Protein AF-A0A959RV31-F1 (afdb_monomer_lite)

Foldseek 3Di:
DAAAQFQRHDDDDDDNHDPVLQCVAQVVADGDQEAADDPVRVVVVLVVLCVVPDDDPPDFRKFAWADDDPDDPRHTDGDRRLQHQKIKGAADPLGRCQQVQQSVLQNLCVVLVFFAFRWGWHHYPNGGTIIMTGDPQADPVRHGWDKDFQCVLLVHDPVCQAVDDLVSVLVSLLVQALDSVVQSVSSVSVQVSLLVLLPAVCTRRQWMWTDPDDSRTGTDGGDPRGSVCVSCVVDPHSYD

Sequence (240 aa):
MNYCLACNKELEGNVKYHENCLKTFWKEDTPVLELDYELSTIEELAKENVAQRVIVTGVQPKLSLGFTGEEDKNRLTIVGALNGRYILKPPFELYPQMPEIEALSMLLTRECGIDTVPFLLIPMKSGELAYLTRRIDRTVKNEKYPMEDACQFTERLTEHKYRGSYEQIAKGIIAYAQNPLLEVVKFYEQVIVSFLIGNNDMHLKNFSLIAFKNNQYQLAPAYDMVSVKLLIPEDQEELA

Structure (mmCIF, N/CA/C/O backbone):
data_AF-A0A959RV31-F1
#
_entry.id   AF-A0A959RV31-F1
#
loop_
_atom_site.group_PDB
_atom_site.id
_atom_site.type_symbol
_atom_site.label_atom_id
_atom_site.label_alt_id
_atom_site.label_comp_id
_atom_site.label_asym_id
_atom_site.label_entity_id
_atom_site.label_seq_id
_atom_site.pdbx_PDB_ins_code
_atom_site.Cartn_x
_atom_site.Cartn_y
_atom_site.Cartn_z
_atom_site.occupancy
_atom_site.B_iso_or_equiv
_atom_site.auth_seq_id
_atom_site.auth_comp_id
_atom_site.auth_asym_id
_atom_site.auth_atom_id
_atom_site.pdbx_PDB_model_num
ATOM 1 N N . MET A 1 1 ? -28.435 2.811 6.090 1.00 60.84 1 MET A N 1
ATOM 2 C CA . MET A 1 1 ? -27.692 1.621 5.629 1.00 60.84 1 MET A CA 1
ATOM 3 C C . MET A 1 1 ? -26.283 1.744 6.170 1.00 60.84 1 MET A C 1
ATOM 5 O O . MET A 1 1 ? -25.715 2.820 6.035 1.00 60.84 1 MET A O 1
ATOM 9 N N . ASN A 1 2 ? -25.770 0.705 6.827 1.00 89.50 2 ASN A N 1
ATOM 10 C CA . ASN A 1 2 ? -24.387 0.675 7.306 1.00 89.50 2 ASN A CA 1
ATOM 11 C C . ASN A 1 2 ? -23.534 -0.067 6.274 1.00 89.50 2 ASN A C 1
ATOM 13 O O . ASN A 1 2 ? -23.984 -1.072 5.727 1.00 89.50 2 ASN A O 1
ATOM 17 N N . TYR A 1 3 ? -22.320 0.416 6.017 1.00 94.94 3 TYR A N 1
ATOM 18 C CA . TYR A 1 3 ? -21.385 -0.195 5.072 1.00 94.94 3 TYR A CA 1
ATOM 19 C C . TYR A 1 3 ? -20.147 -0.708 5.798 1.00 94.94 3 TYR A C 1
ATOM 21 O O . TYR A 1 3 ? -19.697 -0.136 6.790 1.00 94.94 3 TYR A O 1
ATOM 29 N N . CYS A 1 4 ? -19.589 -1.804 5.294 1.00 96.88 4 CYS A N 1
ATOM 30 C CA . CYS A 1 4 ? -18.384 -2.395 5.844 1.00 96.88 4 CYS A CA 1
ATOM 31 C C . CYS A 1 4 ? -17.168 -1.509 5.594 1.00 96.88 4 CYS A C 1
ATOM 33 O O . CYS A 1 4 ? -16.778 -1.304 4.448 1.00 96.88 4 CYS A O 1
ATOM 35 N N . LEU A 1 5 ? -16.483 -1.121 6.669 1.00 97.25 5 LEU A N 1
ATOM 36 C CA . LEU A 1 5 ? -15.281 -0.281 6.626 1.00 97.25 5 LEU A CA 1
ATOM 37 C C . LEU A 1 5 ? -14.056 -0.938 5.946 1.00 97.25 5 LEU A C 1
ATOM 39 O O . LEU A 1 5 ? -13.005 -0.319 5.836 1.00 97.25 5 LEU A O 1
ATOM 43 N N . ALA A 1 6 ? -14.162 -2.189 5.485 1.00 97.25 6 ALA A N 1
ATOM 44 C CA . ALA A 1 6 ? -13.097 -2.896 4.763 1.00 97.25 6 ALA A CA 1
ATOM 45 C C . ALA A 1 6 ? -13.420 -3.183 3.285 1.00 97.25 6 ALA A C 1
ATOM 47 O O . ALA A 1 6 ? -12.510 -3.229 2.461 1.00 97.25 6 ALA A O 1
ATOM 48 N N . CYS A 1 7 ? -14.688 -3.423 2.934 1.00 96.31 7 CYS A N 1
ATOM 49 C CA . CYS A 1 7 ? -15.083 -3.789 1.565 1.00 96.31 7 CYS A CA 1
ATOM 50 C C . CYS A 1 7 ? -16.161 -2.890 0.953 1.00 96.31 7 CYS A C 1
ATOM 52 O O . CYS A 1 7 ? -16.542 -3.118 -0.189 1.00 96.31 7 CYS A O 1
ATOM 54 N N . ASN A 1 8 ? -16.674 -1.917 1.710 1.00 95.50 8 ASN A N 1
ATOM 55 C CA . ASN A 1 8 ? -17.733 -0.991 1.313 1.00 95.50 8 ASN A CA 1
ATOM 56 C C . ASN A 1 8 ? -19.033 -1.658 0.810 1.00 95.50 8 ASN A C 1
ATOM 58 O O . ASN A 1 8 ? -19.797 -1.063 0.058 1.00 95.50 8 ASN A O 1
ATOM 62 N N . LYS A 1 9 ? -19.301 -2.903 1.226 1.00 95.38 9 LYS A N 1
ATOM 63 C CA . LYS A 1 9 ? -20.578 -3.602 0.985 1.00 95.38 9 LYS A CA 1
ATOM 64 C C . LYS A 1 9 ? -21.528 -3.400 2.163 1.00 95.38 9 LYS A C 1
ATOM 66 O O . LYS A 1 9 ? -21.063 -3.179 3.284 1.00 95.38 9 LYS A O 1
ATOM 71 N N . GLU A 1 10 ? -22.831 -3.475 1.903 1.00 96.31 10 GLU A N 1
ATOM 72 C CA . GLU A 1 10 ? -23.879 -3.330 2.922 1.00 96.31 10 GLU A CA 1
ATOM 73 C C . GLU A 1 10 ? -23.696 -4.316 4.082 1.00 96.31 10 GLU A C 1
ATOM 75 O O . GLU A 1 10 ? -23.225 -5.436 3.893 1.00 96.31 10 GLU A O 1
ATOM 80 N N . LEU A 1 11 ? -24.067 -3.879 5.285 1.00 95.44 11 LEU A N 1
ATOM 81 C CA . LEU A 1 11 ? -24.029 -4.666 6.511 1.00 95.44 11 LEU A CA 1
ATOM 82 C C . LEU A 1 11 ? -25.426 -4.876 7.087 1.00 95.44 11 LEU A C 1
ATOM 84 O O . LEU A 1 11 ? -26.263 -3.970 7.094 1.00 95.44 11 LEU A O 1
ATOM 88 N N . GLU A 1 12 ? -25.619 -6.051 7.677 1.00 90.69 12 GLU A N 1
ATOM 89 C CA . GLU A 1 12 ? -26.782 -6.368 8.496 1.00 90.69 12 GLU A CA 1
ATOM 90 C C . GLU A 1 12 ? -26.488 -6.074 9.976 1.00 90.69 12 GLU A C 1
ATOM 92 O O . GLU A 1 12 ? -25.506 -6.550 10.548 1.00 90.69 12 GLU A O 1
ATOM 97 N N . GLY A 1 13 ? -27.355 -5.289 10.618 1.00 86.69 13 GLY A N 1
ATOM 98 C CA . GLY A 1 13 ? -27.251 -4.969 12.043 1.00 86.69 13 GLY A CA 1
ATOM 99 C C . GLY A 1 13 ? -26.240 -3.867 12.390 1.00 86.69 13 GLY A C 1
ATOM 100 O O . GLY A 1 13 ? -25.830 -3.060 11.556 1.00 86.69 13 GLY A O 1
ATOM 101 N N . ASN A 1 14 ? -25.873 -3.801 13.673 1.00 87.31 14 ASN A N 1
ATOM 102 C CA . ASN A 1 14 ? -25.000 -2.760 14.226 1.00 87.31 14 ASN A CA 1
ATOM 103 C C . ASN A 1 14 ? -23.535 -3.221 14.321 1.00 87.31 14 ASN A C 1
ATOM 105 O O . ASN A 1 14 ? -22.919 -3.175 15.385 1.00 87.31 14 ASN A O 1
ATOM 109 N N . VAL A 1 15 ? -22.995 -3.730 13.214 1.00 93.50 15 VAL A N 1
ATOM 110 C CA . VAL A 1 15 ? -21.579 -4.107 13.086 1.00 93.50 15 VAL A CA 1
ATOM 111 C C . VAL A 1 15 ? -20.850 -3.115 12.179 1.00 93.50 15 VAL A C 1
ATOM 113 O O . VAL A 1 15 ? -21.480 -2.414 11.393 1.00 93.50 15 VAL A O 1
ATOM 116 N N . LYS A 1 16 ? -19.517 -3.043 12.290 1.00 94.81 16 LYS A N 1
ATOM 117 C CA . LYS A 1 16 ? -18.663 -2.180 11.445 1.00 94.81 16 LYS A CA 1
ATOM 118 C C . LYS A 1 16 ? -17.989 -2.947 10.291 1.00 94.81 16 LYS A C 1
ATOM 120 O O . LYS A 1 16 ? -17.541 -2.350 9.310 1.00 94.81 16 LYS A O 1
ATOM 125 N N . TYR A 1 17 ? -17.921 -4.280 10.388 1.00 97.00 17 TYR A N 1
ATOM 126 C CA . TYR A 1 17 ? -17.207 -5.137 9.440 1.00 97.00 17 TYR A CA 1
ATOM 127 C C . TYR A 1 17 ? -17.925 -6.461 9.189 1.00 97.00 17 TYR A C 1
ATOM 129 O O . TYR A 1 17 ? -18.534 -7.025 10.095 1.00 97.00 17 TYR A O 1
ATOM 137 N N . HIS A 1 18 ? -17.748 -7.008 7.985 1.00 96.75 18 HIS A N 1
ATOM 138 C CA . HIS A 1 18 ? -18.005 -8.422 7.730 1.00 96.75 18 HIS A CA 1
ATOM 139 C C . HIS A 1 18 ? -16.952 -9.289 8.431 1.00 96.75 18 HIS A C 1
ATOM 141 O O . HIS A 1 18 ? -15.755 -8.994 8.367 1.00 96.75 18 HIS A O 1
ATOM 147 N N . GLU A 1 19 ? -17.374 -10.417 9.004 1.00 95.00 19 GLU A N 1
ATOM 148 C CA . GLU A 1 19 ? -16.470 -11.367 9.668 1.00 95.00 19 GLU A CA 1
ATOM 149 C C . GLU A 1 19 ? -15.360 -11.860 8.722 1.00 95.00 19 GLU A C 1
ATOM 151 O O . GLU A 1 19 ? -14.189 -11.928 9.099 1.00 95.00 19 GLU A O 1
ATOM 156 N N . ASN A 1 20 ? -15.699 -12.125 7.455 1.00 95.56 20 ASN A N 1
ATOM 157 C CA . ASN A 1 20 ? -14.725 -12.548 6.449 1.00 95.56 20 ASN A CA 1
ATOM 158 C C . ASN A 1 20 ? -13.668 -11.468 6.149 1.00 95.56 20 ASN A C 1
ATOM 160 O O . ASN A 1 20 ? -12.500 -11.789 5.928 1.00 95.56 20 ASN A O 1
ATOM 164 N N . CYS A 1 21 ? -14.048 -10.185 6.174 1.00 96.31 21 CYS A N 1
ATOM 165 C CA . CYS A 1 21 ? -13.104 -9.087 5.967 1.00 96.31 21 CYS A CA 1
ATOM 166 C C . CYS A 1 21 ? -12.099 -8.996 7.118 1.00 96.31 21 CYS A C 1
ATOM 168 O O . CYS A 1 21 ? -10.903 -8.862 6.866 1.00 96.31 21 CYS A O 1
ATOM 170 N N . LEU A 1 22 ? -12.562 -9.152 8.364 1.00 96.06 22 LEU A N 1
ATOM 171 C CA . LEU A 1 22 ? -11.682 -9.183 9.535 1.00 96.06 22 LEU A CA 1
ATOM 172 C C . LEU A 1 22 ? -10.719 -10.373 9.481 1.00 96.06 22 LEU A C 1
ATOM 174 O O . LEU A 1 22 ? -9.516 -10.177 9.638 1.00 96.06 22 LEU A O 1
ATOM 178 N N . LYS A 1 23 ? -11.218 -11.582 9.183 1.00 94.06 23 LYS A N 1
ATOM 179 C CA . LYS A 1 23 ? -10.380 -12.787 9.030 1.00 94.06 23 LYS A CA 1
ATOM 180 C C . LYS A 1 23 ? -9.312 -12.610 7.949 1.00 94.06 23 LYS A C 1
ATOM 182 O O . LYS A 1 23 ? -8.154 -12.960 8.154 1.00 94.06 23 LYS A O 1
ATOM 187 N N . THR A 1 24 ? -9.688 -12.029 6.811 1.00 93.75 24 THR A N 1
ATOM 188 C CA . THR A 1 24 ? -8.768 -11.802 5.686 1.00 93.75 24 THR A CA 1
ATOM 189 C C . THR A 1 24 ? -7.682 -10.779 6.030 1.00 93.75 24 THR A C 1
ATOM 191 O O . THR A 1 24 ? -6.512 -10.972 5.685 1.00 93.75 24 THR A O 1
ATOM 194 N N . PHE A 1 25 ? -8.052 -9.691 6.711 1.00 95.56 25 PHE A N 1
ATOM 195 C CA . PHE A 1 25 ? -7.127 -8.613 7.046 1.00 95.56 25 PHE A CA 1
ATOM 196 C C . PHE A 1 25 ? -6.160 -9.004 8.174 1.00 95.56 25 PHE A C 1
ATOM 198 O O . PHE A 1 25 ? -4.942 -8.958 7.967 1.00 95.56 25 PHE A O 1
ATOM 205 N N . TRP A 1 26 ? -6.697 -9.437 9.322 1.00 92.25 26 TRP A N 1
ATOM 206 C CA . TRP A 1 26 ? -5.935 -9.729 10.544 1.00 92.25 26 TRP A CA 1
ATOM 207 C C . TRP A 1 26 ? -5.235 -11.094 10.519 1.00 92.25 26 TRP A C 1
ATOM 209 O O . TRP A 1 26 ? -4.223 -11.279 11.191 1.00 92.25 26 TRP A O 1
ATOM 219 N N . LYS A 1 27 ? -5.706 -12.039 9.693 1.00 89.75 27 LYS A N 1
ATOM 220 C CA . LYS A 1 27 ? -5.184 -13.413 9.621 1.00 89.75 27 LYS A CA 1
ATOM 221 C C . LYS A 1 27 ? -5.180 -14.103 10.993 1.00 89.75 27 LYS A C 1
ATOM 223 O O . LYS A 1 27 ? -6.237 -14.475 11.486 1.00 89.75 27 LYS A O 1
ATOM 228 N N . GLU A 1 28 ? -3.996 -14.307 11.566 1.00 86.25 28 GLU A N 1
ATOM 229 C CA . GLU A 1 28 ? -3.775 -14.965 12.860 1.00 86.25 28 GLU A CA 1
ATOM 230 C C . GLU A 1 28 ? -3.799 -13.969 14.029 1.00 86.25 28 GLU A C 1
ATOM 232 O O . GLU A 1 28 ? -3.822 -14.381 15.186 1.00 86.25 28 GLU A O 1
ATOM 237 N N . ASP A 1 29 ? -3.795 -12.665 13.739 1.00 85.31 29 ASP A N 1
ATOM 238 C CA . ASP A 1 29 ? -3.821 -11.627 14.761 1.00 85.31 29 ASP A CA 1
ATOM 239 C C . ASP A 1 29 ? -5.229 -11.411 15.310 1.00 85.31 29 ASP A C 1
ATOM 241 O O . ASP A 1 29 ? -6.227 -11.544 14.596 1.00 85.31 29 ASP A O 1
ATOM 245 N N . THR A 1 30 ? -5.308 -11.005 16.577 1.00 86.25 30 THR A N 1
ATOM 246 C CA . THR A 1 30 ? -6.573 -10.602 17.190 1.00 86.25 30 THR A CA 1
ATOM 247 C C . THR A 1 30 ? -7.130 -9.367 16.469 1.00 86.25 30 THR A C 1
ATOM 249 O O . THR A 1 30 ? -6.447 -8.340 16.429 1.00 86.25 30 THR A O 1
ATOM 252 N N . PRO A 1 31 ? -8.370 -9.415 15.945 1.00 90.38 31 PRO A N 1
ATOM 253 C CA . PRO A 1 31 ? -8.985 -8.257 15.314 1.00 90.38 31 PRO A CA 1
ATOM 254 C C . PRO A 1 31 ? -9.144 -7.078 16.272 1.00 90.38 31 PRO A C 1
ATOM 256 O O . PRO A 1 31 ? -9.751 -7.207 17.336 1.00 90.38 31 PRO A O 1
ATOM 259 N N . VAL A 1 32 ? -8.660 -5.912 15.851 1.00 91.12 32 VAL A N 1
ATOM 260 C CA . VAL A 1 32 ? -8.922 -4.627 16.506 1.00 91.12 32 VAL A CA 1
ATOM 261 C C . VAL A 1 32 ? -10.007 -3.903 15.710 1.00 91.12 32 VAL A C 1
ATOM 263 O O . VAL A 1 32 ? -9.887 -3.746 14.496 1.00 91.12 32 VAL A O 1
ATOM 266 N N . LEU A 1 33 ? -11.091 -3.505 16.380 1.00 92.19 33 LEU A N 1
ATOM 267 C CA . LEU A 1 33 ? -12.254 -2.866 15.741 1.00 92.19 33 LEU A CA 1
ATOM 268 C C . LEU A 1 33 ? -12.273 -1.341 15.899 1.00 92.19 33 LEU A C 1
ATOM 270 O O . LEU A 1 33 ? -13.076 -0.672 15.252 1.00 92.19 33 LEU A O 1
ATOM 274 N N . GLU A 1 34 ? -11.435 -0.818 16.792 1.00 92.75 34 GLU A N 1
ATOM 275 C CA . GLU A 1 34 ? -11.307 0.597 17.127 1.00 92.75 34 GLU A CA 1
ATOM 276 C C . GLU A 1 34 ? -9.935 0.836 17.769 1.00 92.75 34 GLU A C 1
ATOM 278 O O . GLU A 1 34 ? -9.459 0.004 18.546 1.00 92.75 34 GLU A O 1
ATOM 283 N N . LEU A 1 35 ? -9.288 1.947 17.425 1.00 89.75 35 LEU A N 1
ATOM 284 C CA . LEU A 1 35 ? -8.024 2.363 18.020 1.00 89.75 35 LEU A CA 1
ATOM 285 C C . LEU A 1 35 ? -8.279 3.170 19.292 1.00 89.75 35 LEU A C 1
ATOM 287 O O . LEU A 1 35 ? -8.924 4.214 19.248 1.00 89.75 35 LEU A O 1
ATOM 291 N N . ASP A 1 36 ? -7.673 2.746 20.400 1.00 87.62 36 ASP A N 1
ATOM 292 C CA . ASP A 1 36 ? -7.648 3.492 21.666 1.00 87.62 36 ASP A CA 1
ATOM 293 C C . ASP A 1 36 ? -6.595 4.618 21.630 1.00 87.62 36 ASP A C 1
ATOM 295 O O . ASP A 1 36 ? -5.702 4.702 22.470 1.00 87.62 36 ASP A O 1
ATOM 299 N N . TYR A 1 37 ? -6.679 5.460 20.602 1.00 84.88 37 TYR A N 1
ATOM 300 C CA . TYR A 1 37 ? -5.883 6.670 20.436 1.00 84.88 37 TYR A CA 1
ATOM 301 C C . TYR A 1 37 ? -6.787 7.804 19.955 1.00 84.88 37 TYR A C 1
ATOM 303 O O . TYR A 1 37 ? -7.630 7.604 19.077 1.00 84.88 37 TYR A O 1
ATOM 311 N N . GLU A 1 38 ? -6.593 8.991 20.523 1.00 87.50 38 GLU A N 1
ATOM 312 C CA . GLU A 1 38 ? -7.162 10.232 19.998 1.00 87.50 38 GLU A CA 1
ATOM 313 C C . GLU A 1 38 ? -6.283 10.773 18.867 1.00 87.50 38 GLU A C 1
ATOM 315 O O . GLU A 1 38 ? -5.072 10.527 18.833 1.00 87.50 38 GLU A O 1
ATOM 320 N N . LEU A 1 39 ? -6.883 11.529 17.944 1.00 85.56 39 LEU A N 1
ATOM 321 C CA . LEU A 1 39 ? -6.148 12.136 16.832 1.00 85.56 39 LEU A CA 1
ATOM 322 C C . LEU A 1 39 ? -5.006 13.042 17.314 1.00 85.56 39 LEU A C 1
ATOM 324 O O . LEU A 1 39 ? -3.895 12.937 16.802 1.00 85.56 39 LEU A O 1
ATOM 328 N N . SER A 1 40 ? -5.239 13.836 18.360 1.00 85.69 40 SER A N 1
ATOM 329 C CA . SER A 1 40 ? -4.230 14.698 18.994 1.00 85.69 40 SER A CA 1
ATOM 330 C C . SER A 1 40 ? -2.986 13.917 19.439 1.00 85.69 40 SER A C 1
ATOM 332 O O . SER A 1 40 ? -1.858 14.287 19.119 1.00 85.69 40 SER A O 1
ATOM 334 N N . THR A 1 41 ? -3.186 12.778 20.108 1.00 85.06 41 THR A N 1
ATOM 335 C CA . THR A 1 41 ? -2.102 11.889 20.549 1.00 85.06 41 THR A CA 1
ATOM 336 C C . THR A 1 41 ? -1.339 11.310 19.358 1.00 85.06 41 THR A C 1
ATOM 338 O O . THR A 1 41 ? -0.113 11.212 19.379 1.00 85.06 41 THR A O 1
ATOM 341 N N . ILE A 1 42 ? -2.051 10.933 18.293 1.00 81.69 42 ILE A N 1
ATOM 342 C CA . ILE A 1 42 ? -1.441 10.435 17.059 1.00 81.69 42 ILE A CA 1
ATOM 343 C C . ILE A 1 42 ? -0.608 11.516 16.361 1.00 81.69 42 ILE A C 1
ATOM 345 O O . ILE A 1 42 ? 0.483 11.214 15.881 1.00 81.69 42 ILE A O 1
ATOM 349 N N . GLU A 1 43 ? -1.077 12.760 16.319 1.00 81.38 43 GLU A N 1
ATOM 350 C CA . GLU A 1 43 ? -0.346 13.884 15.730 1.00 81.38 43 GLU A CA 1
ATOM 351 C C . GLU A 1 43 ? 0.936 14.213 16.498 1.00 81.38 43 GLU A C 1
ATOM 353 O O . GLU A 1 43 ? 1.973 14.464 15.881 1.00 81.38 43 GLU A O 1
ATOM 358 N N . GLU A 1 44 ? 0.895 14.181 17.831 1.00 80.88 44 GLU A N 1
ATOM 359 C CA . GLU A 1 44 ? 2.081 14.347 18.679 1.00 80.88 44 GLU A CA 1
ATOM 360 C C . GLU A 1 44 ? 3.108 13.242 18.405 1.00 80.88 44 GLU A C 1
ATOM 362 O O . GLU A 1 44 ? 4.258 13.526 18.061 1.00 80.88 44 GLU A O 1
ATOM 367 N N . LEU A 1 45 ? 2.668 11.981 18.426 1.00 75.56 45 LEU A N 1
ATOM 368 C CA . LEU A 1 45 ? 3.526 10.827 18.148 1.00 75.56 45 LEU A CA 1
ATOM 369 C C . LEU A 1 45 ? 4.064 10.847 16.711 1.00 75.56 45 LEU A C 1
ATOM 371 O O . LEU A 1 45 ? 5.206 10.449 16.458 1.00 75.56 45 LEU A O 1
ATOM 375 N N . ALA A 1 46 ? 3.275 11.325 15.748 1.00 70.69 46 ALA A N 1
ATOM 376 C CA . ALA A 1 46 ? 3.721 11.512 14.376 1.00 70.69 46 ALA A CA 1
ATOM 377 C C . ALA A 1 46 ? 4.794 12.599 14.279 1.00 70.69 46 ALA A C 1
ATOM 379 O O . ALA A 1 46 ? 5.795 12.371 13.606 1.00 70.69 46 ALA A O 1
ATOM 380 N N . LYS A 1 47 ? 4.651 13.736 14.973 1.00 70.69 47 LYS A N 1
ATOM 381 C CA . LYS A 1 47 ? 5.681 14.790 15.016 1.00 70.69 47 LYS A CA 1
ATOM 382 C C . LYS A 1 47 ? 6.991 14.268 15.609 1.00 70.69 47 LYS A C 1
ATOM 384 O O . LYS A 1 47 ? 8.049 14.523 15.037 1.00 70.69 47 LYS A O 1
ATOM 389 N N . GLU A 1 48 ? 6.932 13.475 16.677 1.00 66.25 48 GLU A N 1
ATOM 390 C CA . GLU A 1 48 ? 8.115 12.849 17.285 1.00 66.25 48 GLU A CA 1
ATOM 391 C C . GLU A 1 48 ? 8.812 11.855 16.338 1.00 66.25 48 GLU A C 1
ATOM 393 O O . GLU A 1 48 ? 10.040 11.845 16.230 1.00 66.25 48 GLU A O 1
ATOM 398 N N . ASN A 1 49 ? 8.044 11.052 15.593 1.00 59.66 49 ASN A N 1
ATOM 399 C CA . ASN A 1 49 ? 8.585 10.087 14.628 1.00 59.66 49 ASN A CA 1
ATOM 400 C C . ASN A 1 49 ? 9.067 10.743 13.318 1.00 59.66 49 ASN A C 1
ATOM 402 O O . ASN A 1 49 ? 10.048 10.293 12.723 1.00 59.66 49 ASN A O 1
ATOM 406 N N . VAL A 1 50 ? 8.397 11.801 12.848 1.00 53.97 50 VAL A N 1
ATOM 407 C CA . VAL A 1 50 ? 8.778 12.569 11.649 1.00 53.97 50 VAL A CA 1
ATOM 408 C C . VAL A 1 50 ? 10.003 13.439 11.927 1.00 53.97 50 VAL A C 1
ATOM 410 O O . VAL A 1 50 ? 10.836 13.589 11.042 1.00 53.97 50 VAL A O 1
ATOM 413 N N . ALA A 1 51 ? 10.214 13.912 13.159 1.00 41.34 51 ALA A N 1
ATOM 414 C CA . ALA A 1 51 ? 11.470 14.563 13.544 1.00 41.34 51 ALA A CA 1
ATOM 415 C C . ALA A 1 51 ? 12.702 13.645 13.374 1.00 41.34 51 ALA A C 1
ATOM 417 O O . ALA A 1 51 ? 13.816 14.134 13.201 1.00 41.34 51 ALA A O 1
ATOM 418 N N . GLN A 1 52 ? 12.512 12.318 13.342 1.00 40.91 52 GLN A N 1
ATOM 419 C CA . GLN A 1 52 ? 13.561 11.344 13.006 1.00 40.91 52 GLN A CA 1
ATOM 420 C C . GLN A 1 52 ? 13.696 11.074 11.492 1.00 40.91 52 GLN A C 1
ATOM 422 O O . GLN A 1 52 ? 14.581 10.326 11.075 1.00 40.91 52 GLN A O 1
ATOM 427 N N . ARG A 1 53 ? 12.840 11.666 10.647 1.00 36.25 53 ARG A N 1
ATOM 428 C CA . ARG A 1 53 ? 12.806 11.504 9.184 1.00 36.25 53 ARG A CA 1
ATOM 429 C C . ARG A 1 53 ? 12.857 12.869 8.490 1.00 36.25 53 ARG A C 1
ATOM 431 O O . ARG A 1 53 ? 11.855 13.540 8.282 1.00 36.25 53 ARG A O 1
ATOM 438 N N . VAL A 1 54 ? 14.070 13.254 8.114 1.00 25.41 54 VAL A N 1
ATOM 439 C CA . VAL A 1 54 ? 14.422 14.457 7.349 1.00 25.41 54 VAL A CA 1
ATOM 440 C C . VAL A 1 54 ? 13.556 14.616 6.073 1.00 25.41 54 VAL A C 1
ATOM 442 O O . VAL A 1 54 ? 13.612 13.772 5.186 1.00 25.41 54 VAL A O 1
ATOM 445 N N . ILE A 1 55 ? 12.824 15.743 6.016 1.00 31.67 55 ILE A N 1
ATOM 446 C CA . ILE A 1 55 ? 12.397 16.566 4.856 1.00 31.67 55 ILE A CA 1
ATOM 447 C C . ILE A 1 55 ? 11.494 15.904 3.794 1.00 31.67 55 ILE A C 1
ATOM 449 O O . ILE A 1 55 ? 12.000 15.197 2.937 1.00 31.67 55 ILE A O 1
ATOM 453 N N . VAL A 1 56 ? 10.194 16.255 3.774 1.00 28.36 56 VAL A N 1
ATOM 454 C CA . VAL A 1 56 ? 9.447 16.891 2.650 1.00 28.36 56 VAL A CA 1
ATOM 455 C C . VAL A 1 56 ? 8.131 17.464 3.226 1.00 28.36 56 VAL A C 1
ATOM 457 O O . VAL A 1 56 ? 7.430 16.786 3.974 1.00 28.36 56 VAL A O 1
ATOM 460 N N . THR A 1 57 ? 7.788 18.714 2.905 1.00 28.73 57 THR A N 1
ATOM 461 C CA . THR A 1 57 ? 6.515 19.362 3.283 1.00 28.73 57 THR A CA 1
ATOM 462 C C . THR A 1 57 ? 5.330 18.731 2.544 1.00 28.73 57 THR A C 1
ATOM 464 O O . THR A 1 57 ? 5.403 18.571 1.330 1.00 28.73 57 THR A O 1
ATOM 467 N N . GLY A 1 58 ? 4.240 18.404 3.247 1.00 42.22 58 GLY A N 1
ATOM 468 C CA . GLY A 1 58 ? 3.020 17.828 2.649 1.00 42.22 58 GLY A CA 1
ATOM 469 C C . GLY A 1 58 ? 2.930 16.297 2.677 1.00 42.22 58 GLY A C 1
ATOM 470 O O . GLY A 1 58 ? 1.984 15.732 2.140 1.00 42.22 58 GLY A O 1
ATOM 471 N N . VAL A 1 59 ? 3.884 15.607 3.311 1.00 55.16 59 VAL A N 1
ATOM 472 C CA . VAL A 1 59 ? 3.833 14.146 3.473 1.00 55.16 59 VAL A CA 1
ATOM 473 C C . VAL A 1 59 ? 2.841 13.779 4.574 1.00 55.16 59 VAL A C 1
ATOM 475 O O . VAL A 1 59 ? 3.005 14.188 5.723 1.00 55.16 59 VAL A O 1
ATOM 478 N N . GLN A 1 60 ? 1.842 12.964 4.230 1.00 62.81 60 GLN A N 1
ATOM 479 C CA . GLN A 1 60 ? 0.910 12.385 5.194 1.00 62.81 60 GLN A CA 1
ATOM 480 C C . GLN A 1 60 ? 1.683 11.635 6.297 1.00 62.81 60 GLN A C 1
ATOM 482 O O . GLN A 1 60 ? 2.556 10.816 5.976 1.00 62.81 60 GLN A O 1
ATOM 487 N N . PRO A 1 61 ? 1.383 11.865 7.589 1.00 66.56 61 PRO A N 1
ATOM 488 C CA . PRO A 1 61 ? 2.007 11.109 8.665 1.00 66.56 61 PRO A CA 1
ATOM 489 C C . PRO A 1 61 ? 1.714 9.611 8.497 1.00 66.56 61 PRO A C 1
ATOM 491 O O . PRO A 1 61 ? 0.574 9.198 8.310 1.00 66.56 61 PRO A O 1
ATOM 494 N N . LYS A 1 62 ? 2.761 8.780 8.554 1.00 72.62 62 LYS A N 1
ATOM 495 C CA . LYS A 1 62 ? 2.650 7.314 8.501 1.00 72.62 62 LYS A CA 1
ATOM 496 C C . LYS A 1 62 ? 3.265 6.730 9.764 1.00 72.62 62 LYS A C 1
ATOM 498 O O . LYS A 1 62 ? 4.454 6.931 10.021 1.00 72.62 62 LYS A O 1
ATOM 503 N N . LEU A 1 63 ? 2.474 5.983 10.525 1.00 77.19 63 LEU A N 1
ATOM 504 C CA . LEU A 1 63 ? 2.891 5.357 11.778 1.00 77.19 63 LEU A CA 1
ATOM 505 C C . LEU A 1 63 ? 2.961 3.842 11.620 1.00 77.19 63 LEU A C 1
ATOM 507 O O . LEU A 1 63 ? 2.096 3.222 11.010 1.00 77.19 63 LEU A O 1
ATOM 511 N N . SER A 1 64 ? 4.005 3.232 12.169 1.00 74.81 64 SER A N 1
ATOM 512 C CA . SER A 1 64 ? 4.167 1.779 12.181 1.00 74.81 64 SER A CA 1
ATOM 513 C C . SER A 1 64 ? 3.531 1.217 13.448 1.00 74.81 64 SER A C 1
ATOM 515 O O . SER A 1 64 ? 3.890 1.637 14.544 1.00 74.81 64 SER A O 1
ATOM 517 N N . LEU A 1 65 ? 2.624 0.248 13.314 1.00 74.25 65 LEU A N 1
ATOM 518 C CA . LEU A 1 65 ? 1.938 -0.371 14.448 1.00 74.25 65 LEU A CA 1
ATOM 519 C C . LEU A 1 65 ? 2.257 -1.866 14.586 1.00 74.25 65 LEU A C 1
ATOM 521 O O . LEU A 1 65 ? 2.435 -2.587 13.597 1.00 74.25 65 LEU A O 1
ATOM 525 N N . GLY A 1 66 ? 2.305 -2.345 15.826 1.00 74.31 66 GLY A N 1
ATOM 526 C CA . GLY A 1 66 ? 2.531 -3.744 16.179 1.00 74.31 66 GLY A CA 1
ATOM 527 C C . GLY A 1 66 ? 1.818 -4.117 17.475 1.00 74.31 66 GLY A C 1
ATOM 528 O O . GLY A 1 66 ? 1.335 -3.254 18.19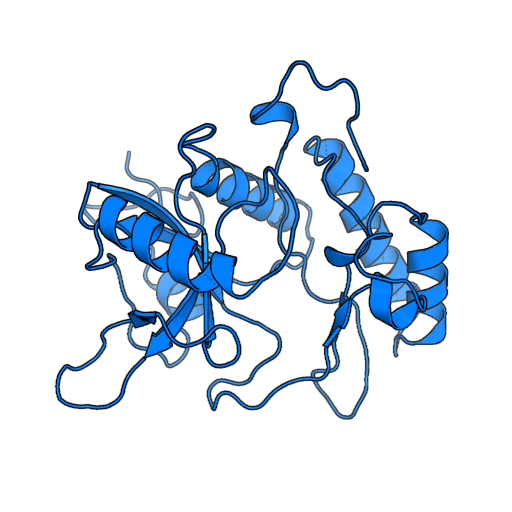5 1.00 74.31 66 GLY A O 1
ATOM 529 N N . PHE A 1 67 ? 1.728 -5.412 17.762 1.00 72.94 67 PHE A N 1
ATOM 530 C CA . PHE A 1 67 ? 1.208 -5.888 19.044 1.00 72.94 67 PHE A CA 1
ATOM 531 C C . PHE A 1 67 ? 2.364 -6.008 20.042 1.00 72.94 67 PHE A C 1
ATOM 533 O O . PHE A 1 67 ? 3.392 -6.606 19.717 1.00 72.94 67 PHE A O 1
ATOM 540 N N . THR A 1 68 ? 2.203 -5.459 21.247 1.00 61.78 68 THR A N 1
ATOM 541 C CA . THR A 1 68 ? 3.137 -5.656 22.369 1.00 61.78 68 THR A CA 1
ATOM 542 C C . THR A 1 68 ? 2.669 -6.805 23.258 1.00 61.78 68 THR A C 1
ATOM 544 O O . THR A 1 68 ? 1.476 -6.959 23.502 1.00 61.78 68 THR A O 1
ATOM 547 N N . GLY A 1 69 ? 3.613 -7.635 23.710 1.00 51.31 69 GLY A N 1
ATOM 548 C CA . GLY A 1 69 ? 3.341 -8.882 24.434 1.00 51.31 69 GLY A CA 1
ATOM 549 C C . GLY A 1 69 ? 3.312 -8.783 25.961 1.00 51.31 69 GLY A C 1
ATOM 550 O O . GLY A 1 69 ? 3.198 -9.823 26.603 1.00 51.31 69 GLY A O 1
ATOM 551 N N . GLU A 1 70 ? 3.424 -7.592 26.555 1.00 43.59 70 GLU A N 1
ATOM 552 C CA . GLU A 1 70 ? 3.476 -7.448 28.014 1.00 43.59 70 GLU A CA 1
ATOM 553 C C . GLU A 1 70 ? 2.156 -6.907 28.586 1.00 43.59 70 GLU A C 1
ATOM 555 O O . GLU A 1 70 ? 1.713 -5.804 28.277 1.00 43.59 70 GLU A O 1
ATOM 560 N N . GLU A 1 71 ? 1.545 -7.772 29.401 1.00 44.03 71 GLU A N 1
ATOM 561 C CA . GLU A 1 71 ? 0.484 -7.584 30.406 1.00 44.03 71 GLU A CA 1
ATOM 562 C C . GLU A 1 71 ? -0.905 -7.087 29.962 1.00 44.03 71 GLU A C 1
ATOM 564 O O . GLU A 1 71 ? -1.895 -7.579 30.506 1.00 44.03 71 GLU A O 1
ATOM 569 N N . ASP A 1 72 ? -1.028 -6.272 28.912 1.00 41.62 72 ASP A N 1
ATOM 570 C CA . ASP A 1 72 ? -2.320 -5.852 28.348 1.00 41.62 72 ASP A CA 1
ATOM 571 C C . ASP A 1 72 ? -2.563 -6.539 26.996 1.00 41.62 72 ASP A C 1
ATOM 573 O O . ASP A 1 72 ? -2.052 -6.151 25.941 1.00 41.62 72 ASP A O 1
ATOM 577 N N . LYS A 1 73 ? -3.339 -7.626 27.031 1.00 43.50 73 LYS A N 1
ATOM 578 C CA . LYS A 1 73 ? -3.693 -8.424 25.851 1.00 43.50 73 LYS A CA 1
ATOM 579 C C . LYS A 1 73 ? -4.221 -7.525 24.720 1.00 43.50 73 LYS A C 1
ATOM 581 O O . LYS A 1 73 ? -5.236 -6.856 24.876 1.00 43.50 73 LYS A O 1
ATOM 586 N N . ASN A 1 74 ? -3.601 -7.632 23.542 1.00 53.00 74 ASN A N 1
ATOM 587 C CA . ASN A 1 74 ? -4.130 -7.193 22.241 1.00 53.00 74 ASN A CA 1
ATOM 588 C C . ASN A 1 74 ? -4.193 -5.680 21.957 1.00 53.00 74 ASN A C 1
ATOM 590 O O . ASN A 1 74 ? -5.003 -5.261 21.130 1.00 53.00 74 ASN A O 1
ATOM 594 N N . ARG A 1 75 ? -3.337 -4.845 22.559 1.00 56.34 75 ARG A N 1
ATOM 595 C CA . ARG A 1 75 ? -3.235 -3.437 22.133 1.00 56.34 75 ARG A CA 1
ATOM 596 C C . ARG A 1 75 ? -2.335 -3.308 20.903 1.00 56.34 75 ARG A C 1
ATOM 598 O O . ARG A 1 75 ? -1.181 -3.737 20.916 1.00 56.34 75 ARG A O 1
ATOM 605 N N . LEU A 1 76 ? -2.879 -2.725 19.835 1.00 64.31 76 LEU A N 1
ATOM 606 C CA . LEU A 1 76 ? -2.116 -2.337 18.653 1.00 64.31 76 LEU A CA 1
ATOM 607 C C . LEU A 1 76 ? -1.424 -1.008 18.962 1.00 64.31 76 LEU A C 1
ATOM 609 O O . LEU A 1 76 ? -2.060 0.041 18.958 1.00 64.31 76 LEU A O 1
ATOM 613 N N . THR A 1 77 ? -0.139 -1.069 19.286 1.00 68.31 77 THR A N 1
ATOM 614 C CA . THR A 1 77 ? 0.647 0.079 19.738 1.00 68.31 77 THR A CA 1
ATOM 615 C C . THR A 1 77 ? 1.535 0.605 18.624 1.00 68.31 77 THR A C 1
ATOM 617 O O . THR A 1 77 ? 1.899 -0.115 17.686 1.00 68.31 77 THR A O 1
ATOM 620 N N . ILE A 1 78 ? 1.901 1.883 18.723 1.00 65.31 78 ILE A N 1
ATOM 621 C CA . ILE A 1 78 ? 2.945 2.440 17.867 1.00 65.31 78 ILE A CA 1
ATOM 622 C C . ILE A 1 78 ? 4.261 1.781 18.253 1.00 65.31 78 ILE A C 1
ATOM 624 O O . ILE A 1 78 ? 4.737 1.899 19.379 1.00 65.31 78 ILE A O 1
ATOM 628 N N . VAL A 1 79 ? 4.856 1.089 17.294 1.00 59.75 79 VAL A N 1
ATOM 629 C CA . VAL A 1 79 ? 6.186 0.509 17.430 1.00 59.75 79 VAL A CA 1
ATOM 630 C C . VAL A 1 79 ? 7.119 1.268 16.502 1.00 59.75 79 VAL A C 1
ATOM 632 O O . VAL A 1 79 ? 6.706 1.702 15.423 1.00 59.75 79 VAL A O 1
ATOM 635 N N . GLY A 1 80 ? 8.385 1.418 16.900 1.00 54.47 80 GLY A N 1
ATOM 636 C CA . GLY A 1 80 ? 9.395 2.096 16.085 1.00 54.47 80 GLY A CA 1
ATOM 637 C C . GLY A 1 80 ? 9.320 1.670 14.612 1.00 54.47 80 GLY A C 1
ATOM 638 O O . GLY A 1 80 ? 9.031 0.508 14.300 1.00 54.47 80 GLY A O 1
ATOM 639 N N . ALA A 1 81 ? 9.565 2.620 13.705 1.00 52.50 81 ALA A N 1
ATOM 640 C CA . ALA A 1 81 ? 9.092 2.604 12.316 1.00 52.50 81 ALA A CA 1
ATOM 641 C C . ALA A 1 81 ? 9.459 1.373 11.451 1.00 52.50 81 ALA A C 1
ATOM 643 O O . ALA A 1 81 ? 8.952 1.208 10.339 1.00 52.50 81 ALA A O 1
ATOM 644 N N . LEU A 1 82 ? 10.359 0.513 11.933 1.00 52.22 82 LEU A N 1
ATOM 645 C CA . LEU A 1 82 ? 10.889 -0.646 11.222 1.00 52.22 82 LEU A CA 1
ATOM 646 C C . LEU A 1 82 ? 10.285 -1.988 11.658 1.00 52.22 82 LEU A C 1
ATOM 648 O O . LEU A 1 82 ? 10.422 -2.954 10.902 1.00 52.22 82 LEU A O 1
ATOM 652 N N . ASN A 1 83 ? 9.573 -2.064 12.789 1.00 64.38 83 ASN A N 1
ATOM 653 C 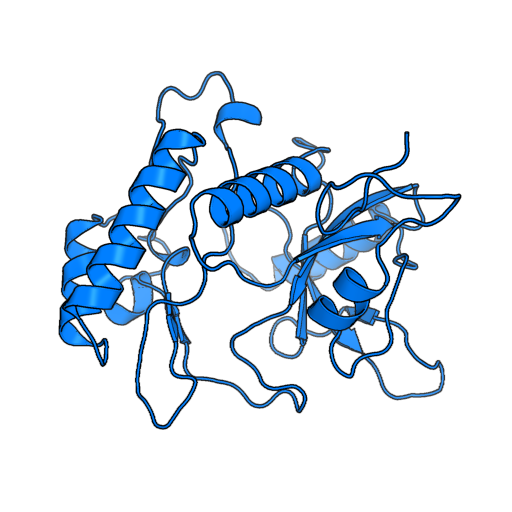CA . ASN A 1 83 ? 9.211 -3.348 13.412 1.00 64.38 83 ASN A CA 1
ATOM 654 C C . ASN A 1 83 ? 7.709 -3.671 13.416 1.00 64.38 83 ASN A C 1
ATOM 656 O O . ASN A 1 83 ? 7.346 -4.799 13.742 1.00 64.38 83 ASN A O 1
ATOM 660 N N . GLY A 1 84 ? 6.838 -2.739 13.021 1.00 77.56 84 GLY A N 1
ATOM 661 C CA . GLY A 1 84 ? 5.389 -2.966 13.008 1.00 77.56 84 GLY A CA 1
ATOM 662 C C . GLY A 1 84 ? 4.915 -3.797 11.826 1.00 77.56 84 GLY A C 1
ATOM 663 O O . GLY A 1 84 ? 5.495 -3.738 10.744 1.00 77.56 84 GLY A O 1
ATOM 664 N N . ARG A 1 85 ? 3.854 -4.581 12.015 1.00 87.62 85 ARG A N 1
ATOM 665 C CA . ARG A 1 85 ? 3.216 -5.363 10.939 1.00 87.62 85 ARG A CA 1
ATOM 666 C C . ARG A 1 85 ? 2.126 -4.579 10.208 1.00 87.62 85 ARG A C 1
ATOM 668 O O . ARG A 1 85 ? 1.677 -5.008 9.147 1.00 87.62 85 ARG A O 1
ATOM 675 N N . TYR A 1 86 ? 1.757 -3.417 10.733 1.00 90.81 86 TYR A N 1
ATOM 676 C CA . TYR A 1 86 ? 0.727 -2.551 10.180 1.00 90.81 86 TYR A CA 1
ATOM 677 C C . TYR A 1 86 ? 1.265 -1.137 9.977 1.00 90.81 86 TYR A C 1
ATOM 679 O O . TYR A 1 86 ? 2.191 -0.710 10.671 1.00 90.81 86 TYR A O 1
ATOM 687 N N . ILE A 1 87 ? 0.690 -0.421 9.018 1.00 90.31 87 ILE A N 1
ATOM 688 C CA . ILE A 1 87 ? 0.935 1.003 8.794 1.00 90.31 87 ILE A CA 1
ATOM 689 C C . ILE A 1 87 ? -0.397 1.721 8.971 1.00 90.31 87 ILE A C 1
ATOM 691 O O . ILE A 1 87 ? -1.370 1.398 8.289 1.00 90.31 87 ILE A O 1
ATOM 695 N N . LEU A 1 88 ? -0.420 2.673 9.897 1.00 91.81 88 LEU A N 1
ATOM 696 C CA . LEU A 1 88 ? -1.538 3.567 10.150 1.00 91.81 88 LEU A CA 1
ATOM 697 C C . LEU A 1 88 ? -1.302 4.898 9.447 1.00 91.81 88 LEU A C 1
ATOM 699 O O . LEU A 1 88 ? -0.227 5.494 9.566 1.00 91.81 88 LEU A O 1
ATOM 703 N N . LYS A 1 89 ? -2.339 5.362 8.763 1.00 91.56 89 LYS A N 1
ATOM 704 C CA . LYS A 1 89 ? -2.419 6.669 8.132 1.00 91.56 89 LYS A CA 1
ATOM 705 C C . LYS A 1 89 ? -3.639 7.403 8.699 1.00 91.56 89 LYS A C 1
ATOM 707 O O . LYS A 1 89 ? -4.768 7.073 8.324 1.00 91.56 89 LYS A O 1
ATOM 712 N N . PRO A 1 90 ? -3.444 8.309 9.665 1.00 90.38 90 PRO A N 1
ATOM 713 C CA . PRO A 1 90 ? -4.545 9.051 10.260 1.00 90.38 90 PRO A CA 1
ATOM 714 C C . PRO A 1 90 ? -5.087 10.115 9.290 1.00 90.38 90 PRO A C 1
ATOM 716 O O . PRO A 1 90 ? -4.447 10.403 8.267 1.00 90.38 90 PRO A O 1
ATOM 719 N N . PRO A 1 91 ? -6.243 10.717 9.620 1.00 87.88 91 PRO A N 1
ATOM 720 C CA . PRO A 1 91 ? -6.679 11.972 9.024 1.00 87.88 91 PRO A CA 1
ATOM 721 C C . PRO A 1 91 ? -5.566 13.018 9.047 1.00 87.88 91 PRO A C 1
ATOM 723 O O . PRO A 1 91 ? -4.746 13.060 9.967 1.00 87.88 91 PRO A O 1
ATOM 726 N N . PHE A 1 92 ? -5.548 13.869 8.030 1.00 82.56 92 PHE A N 1
ATOM 727 C CA . PHE A 1 92 ? -4.641 15.004 7.961 1.00 82.56 92 PHE A CA 1
ATOM 728 C C . PHE A 1 92 ? -5.451 16.295 8.041 1.00 82.56 92 PHE A C 1
ATOM 730 O O . PHE A 1 92 ? -6.490 16.391 7.402 1.00 82.56 92 PHE A O 1
ATOM 737 N N . GLU A 1 93 ? -4.981 17.290 8.794 1.00 81.00 93 GLU A N 1
ATOM 738 C CA . GLU A 1 93 ? -5.740 18.520 9.078 1.00 81.00 93 GLU A CA 1
ATOM 739 C C . GLU A 1 93 ? -6.235 19.232 7.806 1.00 81.00 93 GLU A C 1
ATOM 741 O O . GLU A 1 93 ? -7.389 19.650 7.737 1.00 81.00 93 GLU A O 1
ATOM 746 N N . LEU A 1 94 ? -5.394 19.306 6.765 1.00 81.19 94 LEU A N 1
ATOM 747 C CA . LEU A 1 94 ? -5.774 19.912 5.482 1.00 81.19 94 LEU A CA 1
ATOM 748 C C . LEU A 1 94 ? -6.724 19.032 4.656 1.00 81.19 94 LEU A C 1
ATOM 750 O O . LEU A 1 94 ? -7.470 19.554 3.833 1.00 81.19 94 LEU A O 1
ATOM 754 N N . TYR A 1 95 ? -6.704 17.714 4.875 1.00 84.88 95 TYR A N 1
ATOM 755 C CA . TYR A 1 95 ? -7.477 16.729 4.117 1.00 84.88 95 TYR A CA 1
ATOM 756 C C . TYR A 1 95 ? -8.078 15.659 5.050 1.00 84.88 95 TYR A C 1
ATOM 758 O O . TYR A 1 95 ? -7.595 14.519 5.078 1.00 84.88 95 TYR A O 1
ATOM 766 N N . PRO A 1 96 ? -9.126 15.988 5.830 1.00 88.31 96 PRO A N 1
ATOM 767 C CA . PRO A 1 96 ? -9.654 15.081 6.852 1.00 88.31 96 PRO A CA 1
ATOM 768 C C . PRO A 1 96 ? -10.165 13.750 6.290 1.00 88.31 96 PRO A C 1
ATOM 770 O O . PRO A 1 96 ? -10.000 12.723 6.934 1.00 88.31 96 PRO A O 1
ATOM 773 N N . GLN A 1 97 ? -10.724 13.761 5.074 1.00 90.88 97 GLN A N 1
ATOM 774 C CA . GLN A 1 97 ? -11.278 12.583 4.390 1.00 90.88 97 GLN A CA 1
ATOM 775 C C . GLN A 1 97 ? -10.231 11.772 3.601 1.00 90.88 97 GLN A C 1
ATOM 777 O O . GLN A 1 97 ? -10.579 10.890 2.812 1.00 90.88 97 GLN A O 1
ATOM 782 N N . MET A 1 98 ? -8.939 12.089 3.744 1.00 91.06 98 MET A N 1
ATOM 783 C CA . MET A 1 98 ? -7.858 11.394 3.038 1.00 91.06 98 MET A CA 1
ATOM 784 C C . MET A 1 98 ? -7.846 9.873 3.295 1.00 91.06 98 MET A C 1
ATOM 786 O O . MET A 1 98 ? -7.682 9.133 2.322 1.00 91.06 98 MET A O 1
ATOM 790 N N . PRO A 1 99 ? -8.058 9.367 4.530 1.00 94.88 99 PRO A N 1
ATOM 791 C CA . PRO A 1 99 ? -8.172 7.930 4.779 1.00 94.88 99 PRO A CA 1
ATOM 792 C C . PRO A 1 99 ? -9.267 7.247 3.951 1.00 94.88 99 PRO A C 1
ATOM 794 O O . PRO A 1 99 ? -9.036 6.194 3.354 1.00 94.88 99 PRO A O 1
ATOM 797 N N . GLU A 1 100 ? -10.455 7.845 3.892 1.00 96.25 100 GLU A N 1
ATOM 798 C CA . GLU A 1 100 ? -11.608 7.329 3.159 1.00 96.25 100 GLU A CA 1
ATOM 799 C C . GLU A 1 100 ? -11.384 7.376 1.648 1.00 96.25 100 GLU A C 1
ATOM 801 O O . GLU A 1 100 ? -11.729 6.422 0.949 1.00 96.25 100 GLU A O 1
ATOM 806 N N . ILE A 1 101 ? -10.764 8.448 1.147 1.00 95.62 101 ILE A N 1
ATOM 807 C CA . ILE A 1 101 ? -10.402 8.587 -0.268 1.00 95.62 101 ILE A CA 1
ATOM 808 C C . ILE A 1 101 ? -9.361 7.538 -0.665 1.00 95.62 101 ILE A C 1
ATOM 810 O O . ILE A 1 101 ? -9.494 6.927 -1.729 1.00 95.62 101 ILE A O 1
ATOM 814 N N . GLU A 1 102 ? -8.362 7.268 0.179 1.00 96.44 102 GLU A N 1
ATOM 815 C CA . GLU A 1 102 ? -7.404 6.184 -0.057 1.00 96.44 102 GLU A CA 1
ATOM 816 C C . GLU A 1 102 ? -8.101 4.815 -0.058 1.00 96.44 102 GLU A C 1
ATOM 818 O O . GLU A 1 102 ? -7.905 4.020 -0.978 1.00 96.44 102 GLU A O 1
ATOM 823 N N . ALA A 1 103 ? -8.978 4.544 0.914 1.00 98.00 103 ALA A N 1
ATOM 824 C CA . ALA A 1 103 ? -9.738 3.295 0.954 1.00 98.00 103 ALA A CA 1
ATOM 825 C C . ALA A 1 103 ? -10.609 3.108 -0.298 1.00 98.00 103 ALA A C 1
ATOM 827 O O . ALA A 1 103 ? -10.619 2.023 -0.882 1.00 98.00 103 ALA A O 1
ATOM 828 N N . LEU A 1 104 ? -11.300 4.159 -0.747 1.00 97.38 104 LEU A N 1
ATOM 829 C CA . LEU A 1 104 ? -12.095 4.141 -1.973 1.00 97.38 104 LEU A CA 1
ATOM 830 C C . LEU A 1 104 ? -11.221 3.886 -3.207 1.00 97.38 104 LEU A C 1
ATOM 832 O O . LEU A 1 104 ? -11.548 3.027 -4.021 1.00 97.38 104 LEU A O 1
ATOM 836 N N . SER A 1 105 ? -10.092 4.583 -3.321 1.00 97.88 105 SER A N 1
ATOM 837 C CA . SER A 1 105 ? -9.143 4.447 -4.435 1.00 97.88 105 SER A CA 1
ATOM 838 C C . SER A 1 105 ? -8.579 3.026 -4.529 1.00 97.88 105 SER A C 1
ATOM 840 O O . SER A 1 105 ? -8.510 2.432 -5.607 1.00 97.88 105 SER A O 1
ATOM 842 N N . MET A 1 106 ? -8.240 2.439 -3.383 1.00 98.19 106 MET A N 1
ATOM 843 C CA . MET A 1 106 ? -7.771 1.062 -3.283 1.00 98.19 106 MET A CA 1
ATOM 844 C C . MET A 1 106 ? -8.879 0.038 -3.592 1.00 98.19 106 MET A C 1
ATOM 846 O O . MET A 1 106 ? -8.607 -0.990 -4.211 1.00 98.19 106 MET A O 1
ATOM 850 N N . LEU A 1 107 ? -10.136 0.303 -3.211 1.00 98.06 107 LEU A N 1
ATOM 851 C CA . LEU A 1 107 ? -11.279 -0.536 -3.598 1.00 98.06 107 LEU A CA 1
ATOM 852 C C . LEU A 1 107 ? -11.522 -0.488 -5.110 1.00 98.06 107 LEU A C 1
ATOM 854 O O . LEU A 1 107 ? -11.642 -1.542 -5.723 1.00 98.06 107 LEU A O 1
ATOM 858 N N . LEU A 1 108 ? -11.521 0.702 -5.717 1.00 97.56 108 LEU A N 1
ATOM 859 C CA . LEU A 1 108 ? -11.647 0.867 -7.171 1.00 97.56 108 LEU A CA 1
ATOM 860 C C . LEU A 1 108 ? -10.527 0.131 -7.914 1.00 97.56 108 LEU A C 1
ATOM 862 O O . LEU A 1 108 ? -10.790 -0.585 -8.875 1.00 97.56 108 LEU A O 1
ATOM 866 N N . THR A 1 109 ? -9.294 0.227 -7.410 1.00 97.94 109 THR A N 1
ATOM 867 C CA . THR A 1 109 ? -8.139 -0.506 -7.950 1.00 97.94 109 THR A CA 1
ATOM 868 C C . THR A 1 109 ? -8.379 -2.018 -7.953 1.00 97.94 109 THR A C 1
ATOM 870 O O . THR A 1 109 ? -8.116 -2.688 -8.951 1.00 97.94 109 THR A O 1
ATOM 873 N N . ARG A 1 110 ? -8.954 -2.556 -6.870 1.00 97.00 110 ARG A N 1
ATOM 874 C CA . ARG A 1 110 ? -9.308 -3.978 -6.771 1.00 97.00 110 ARG A CA 1
ATOM 875 C C . ARG A 1 110 ? -10.432 -4.379 -7.729 1.00 97.00 110 ARG A C 1
ATOM 877 O O . ARG A 1 110 ? -10.357 -5.453 -8.317 1.00 97.00 110 ARG A O 1
ATOM 884 N N . GLU A 1 111 ? -11.452 -3.540 -7.904 1.00 97.00 111 GLU A N 1
ATOM 885 C CA . GLU A 1 111 ? -12.550 -3.793 -8.853 1.00 97.00 111 GLU A CA 1
ATOM 886 C C . GLU A 1 111 ? -12.068 -3.784 -10.316 1.00 97.00 111 GLU A C 1
ATOM 888 O O . GLU A 1 111 ? -12.627 -4.489 -11.155 1.00 97.00 111 GLU A O 1
ATOM 893 N N . CYS A 1 112 ? -10.978 -3.072 -10.621 1.00 97.25 112 CYS A N 1
ATOM 894 C CA . CYS A 1 112 ? -10.287 -3.154 -11.912 1.00 97.25 112 CYS A CA 1
ATOM 895 C C . CYS A 1 112 ? -9.443 -4.433 -12.092 1.00 97.25 112 CYS A C 1
ATOM 897 O O . CYS A 1 112 ? -8.807 -4.593 -13.130 1.00 97.25 112 CYS A O 1
ATOM 899 N N . GLY A 1 113 ? -9.425 -5.343 -11.112 1.00 96.38 113 GLY A N 1
ATOM 900 C CA . GLY A 1 113 ? -8.691 -6.609 -11.179 1.00 96.38 113 GLY A CA 1
ATOM 901 C C . GLY A 1 113 ? -7.225 -6.529 -10.747 1.00 96.38 113 GLY A C 1
ATOM 902 O O . GLY A 1 113 ? -6.504 -7.511 -10.903 1.00 96.38 113 GLY A O 1
ATOM 903 N N . ILE A 1 114 ? -6.778 -5.399 -10.189 1.00 97.75 114 ILE A N 1
ATOM 904 C CA . ILE A 1 114 ? -5.402 -5.236 -9.706 1.00 97.75 114 ILE A CA 1
ATOM 905 C C . ILE A 1 114 ? -5.300 -5.724 -8.260 1.00 97.75 114 ILE A C 1
ATOM 907 O O . ILE A 1 114 ? -6.075 -5.328 -7.385 1.00 97.75 114 ILE A O 1
ATOM 911 N N . ASP A 1 115 ? -4.290 -6.549 -7.990 1.00 96.75 115 ASP A N 1
ATOM 912 C CA . ASP A 1 115 ? -3.965 -6.971 -6.632 1.00 96.75 115 ASP A CA 1
ATOM 913 C C . ASP A 1 115 ? -3.529 -5.773 -5.781 1.00 96.75 115 ASP A C 1
ATOM 915 O O . ASP A 1 115 ? -2.616 -5.031 -6.134 1.00 96.75 115 ASP A O 1
ATOM 919 N N . THR A 1 116 ? -4.137 -5.620 -4.607 1.00 98.06 116 THR A N 1
ATOM 920 C CA . THR A 1 116 ? -3.828 -4.550 -3.646 1.00 98.06 116 THR A CA 1
ATOM 921 C C . THR A 1 116 ? -3.301 -5.122 -2.340 1.00 98.06 116 THR A C 1
ATOM 923 O O . THR A 1 116 ? -3.730 -6.206 -1.928 1.00 98.06 116 THR A O 1
ATOM 926 N N . VAL A 1 117 ? -2.488 -4.362 -1.604 1.00 97.31 117 VAL A N 1
ATOM 927 C CA . VAL A 1 117 ? -2.197 -4.698 -0.203 1.00 97.31 117 VAL A CA 1
ATOM 928 C C . VAL A 1 117 ? -3.492 -4.792 0.626 1.00 97.31 117 VAL A C 1
ATOM 930 O O . VAL A 1 117 ? -4.482 -4.138 0.302 1.00 97.31 117 VAL A O 1
ATOM 933 N N . PRO A 1 118 ? -3.539 -5.603 1.695 1.00 97.25 118 PRO A N 1
ATOM 934 C CA . PRO A 1 118 ? -4.701 -5.656 2.578 1.00 97.25 118 PRO A CA 1
ATOM 935 C C . PRO A 1 118 ? -4.852 -4.346 3.349 1.00 97.25 118 PRO A C 1
ATOM 937 O O . PRO A 1 118 ? -3.899 -3.897 3.984 1.00 97.25 118 PRO A O 1
ATOM 940 N N . PHE A 1 119 ? -6.058 -3.787 3.364 1.00 98.00 119 PHE A N 1
ATOM 941 C CA . PHE A 1 119 ? -6.382 -2.557 4.084 1.00 98.00 119 PHE A CA 1
ATOM 942 C C . PHE A 1 119 ? -7.796 -2.595 4.669 1.00 98.00 119 PHE A C 1
ATOM 944 O O . PHE A 1 119 ? -8.624 -3.415 4.262 1.00 98.00 119 PHE A O 1
ATOM 951 N N . LEU A 1 120 ? -8.055 -1.695 5.615 1.00 98.06 120 LEU A N 1
ATOM 952 C CA . LEU A 1 120 ? -9.382 -1.323 6.099 1.00 98.06 120 LEU A CA 1
ATOM 953 C C . LEU A 1 120 ? -9.359 0.108 6.655 1.00 98.06 120 LEU A C 1
ATOM 955 O O . LEU A 1 120 ? -8.295 0.636 6.981 1.00 98.06 120 LEU A O 1
ATOM 959 N N . LEU A 1 121 ? -10.535 0.713 6.804 1.00 97.94 121 LEU A N 1
ATOM 960 C CA . LEU A 1 121 ? -10.728 1.885 7.654 1.00 97.94 121 LEU A CA 1
ATOM 961 C C . LEU A 1 121 ? -10.936 1.423 9.093 1.00 97.94 121 LEU A C 1
ATOM 963 O O . LEU A 1 121 ? -11.726 0.507 9.338 1.00 97.94 121 LEU A O 1
ATOM 967 N N . ILE A 1 122 ? -10.237 2.045 10.038 1.00 96.00 122 ILE A N 1
ATOM 968 C CA . ILE A 1 122 ? -10.338 1.771 11.469 1.00 96.00 122 ILE A CA 1
ATOM 969 C C . ILE A 1 122 ? -10.800 3.031 12.215 1.00 96.00 122 ILE A C 1
ATOM 971 O O . ILE A 1 122 ? -10.167 4.078 12.081 1.00 96.00 122 ILE A O 1
ATOM 975 N N . PRO A 1 123 ? -11.897 2.962 12.986 1.00 95.50 123 PRO A N 1
ATOM 976 C CA . PRO A 1 123 ? -12.322 4.058 13.845 1.00 95.50 123 PRO A CA 1
ATOM 977 C C . PRO A 1 123 ? -11.282 4.370 14.916 1.00 95.50 123 PRO A C 1
ATOM 979 O O . PRO A 1 123 ? -10.686 3.461 15.497 1.00 95.50 123 PRO A O 1
ATOM 982 N N . MET A 1 124 ? -11.104 5.652 15.194 1.00 92.50 124 MET A N 1
ATOM 983 C CA . MET A 1 124 ? -10.337 6.171 16.317 1.00 92.50 124 MET A CA 1
ATOM 984 C C . MET A 1 124 ? -11.270 6.480 17.489 1.00 92.50 124 MET A C 1
ATOM 986 O O . MET A 1 124 ? -12.473 6.669 17.306 1.00 92.50 124 MET A O 1
ATOM 990 N N . LYS A 1 125 ? -10.712 6.575 18.698 1.00 91.06 125 LYS A N 1
ATOM 991 C CA . LYS A 1 125 ? -11.467 6.891 19.920 1.00 91.06 125 LYS A CA 1
ATOM 992 C C . LYS A 1 125 ? -12.202 8.232 19.842 1.00 91.06 125 LYS A C 1
ATOM 994 O O . LYS A 1 125 ? -13.280 8.379 20.410 1.00 91.06 125 LYS A O 1
ATOM 999 N N . SER A 1 126 ? -11.621 9.192 19.130 1.00 89.38 126 SER A N 1
ATOM 1000 C CA . SER A 1 126 ? -12.189 10.520 18.879 1.00 89.38 126 SER A CA 1
ATOM 1001 C C . SER A 1 126 ? -13.300 10.528 17.811 1.00 89.38 126 SER A C 1
ATOM 1003 O O . SER A 1 126 ? -14.034 11.507 17.707 1.00 89.38 126 SER A O 1
ATOM 1005 N N . GLY A 1 127 ? -13.515 9.411 17.103 1.00 90.44 127 GLY A N 1
ATOM 1006 C CA . GLY A 1 127 ? -14.625 9.203 16.165 1.00 90.44 127 GLY A CA 1
ATOM 1007 C C . GLY A 1 127 ? -14.245 9.273 14.684 1.00 90.44 127 GLY A C 1
ATOM 1008 O O . GLY A 1 127 ? -15.030 8.835 13.843 1.00 90.44 127 GLY A O 1
ATOM 1009 N N . GLU A 1 128 ? -13.056 9.769 14.350 1.00 93.69 128 GLU A N 1
ATOM 1010 C CA . GLU A 1 128 ? -12.545 9.814 12.981 1.00 93.69 128 GLU A CA 1
ATOM 1011 C C . GLU A 1 128 ? -12.148 8.422 12.475 1.00 93.69 128 GLU A C 1
ATOM 1013 O O . GLU A 1 128 ? -11.929 7.481 13.244 1.00 93.69 128 GLU A O 1
ATOM 1018 N N . LEU A 1 129 ? -12.028 8.285 11.155 1.00 95.62 129 LEU A N 1
ATOM 1019 C CA . LEU A 1 129 ? -11.525 7.075 10.519 1.00 95.62 129 LEU A CA 1
ATOM 1020 C C . LEU A 1 129 ? -10.057 7.255 10.144 1.00 95.62 129 LEU A C 1
ATOM 1022 O O . LEU A 1 129 ? -9.675 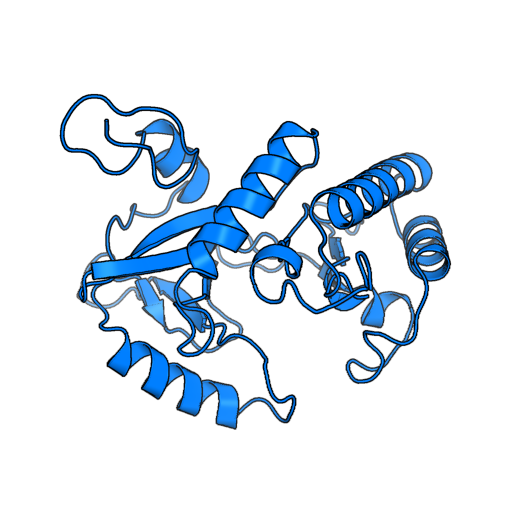8.251 9.545 1.00 95.62 129 LEU A O 1
ATOM 1026 N N . ALA A 1 130 ? -9.239 6.254 10.441 1.00 94.75 130 ALA A N 1
ATOM 1027 C CA . ALA A 1 130 ? -7.881 6.151 9.933 1.00 94.75 130 ALA A CA 1
ATOM 1028 C C . ALA A 1 130 ? -7.778 5.001 8.930 1.00 94.75 130 ALA A C 1
ATOM 1030 O O . ALA A 1 130 ? -8.512 4.015 9.007 1.00 94.75 130 ALA A O 1
ATOM 1031 N N . TYR A 1 131 ? -6.831 5.094 8.004 1.00 96.38 131 TYR A N 1
ATOM 1032 C CA . TYR A 1 131 ? -6.545 4.025 7.061 1.00 96.38 131 TYR A CA 1
ATOM 1033 C C . TYR A 1 131 ? -5.470 3.117 7.654 1.00 96.38 131 TYR A C 1
ATOM 1035 O O . TYR A 1 131 ? -4.393 3.570 8.050 1.00 96.38 131 TYR A O 1
ATOM 1043 N N . LEU A 1 132 ? -5.759 1.821 7.728 1.00 96.25 132 LEU A N 1
ATOM 1044 C CA . LEU A 1 132 ? -4.848 0.815 8.253 1.00 96.25 132 LEU A CA 1
ATOM 1045 C C . LEU A 1 132 ? -4.543 -0.207 7.165 1.00 96.25 132 LEU A C 1
ATOM 1047 O O . LEU A 1 132 ? -5.439 -0.879 6.661 1.00 96.25 132 LEU A O 1
ATOM 1051 N N . THR A 1 133 ? -3.263 -0.374 6.847 1.00 95.75 133 THR A N 1
ATOM 1052 C CA . THR A 1 133 ? -2.796 -1.398 5.907 1.00 95.75 133 THR A CA 1
ATOM 1053 C C . THR A 1 133 ? -1.869 -2.392 6.588 1.00 95.75 133 THR A C 1
ATOM 1055 O O . THR A 1 133 ? -1.093 -2.039 7.482 1.00 95.75 133 THR A O 1
ATOM 1058 N N . ARG A 1 134 ? -1.949 -3.660 6.178 1.00 93.88 134 ARG A N 1
ATOM 1059 C CA . ARG A 1 134 ? -1.042 -4.706 6.651 1.00 93.88 134 ARG A CA 1
ATOM 1060 C C . ARG A 1 134 ? 0.151 -4.794 5.713 1.00 93.88 134 ARG A C 1
ATOM 1062 O O . ARG A 1 134 ? 0.002 -4.997 4.510 1.00 93.88 134 ARG A O 1
ATOM 1069 N N . ARG A 1 135 ? 1.349 -4.725 6.286 1.00 92.44 135 ARG A N 1
ATOM 1070 C CA . ARG A 1 135 ? 2.594 -4.860 5.535 1.00 92.44 135 ARG A CA 1
ATOM 1071 C C . ARG A 1 135 ? 2.690 -6.236 4.880 1.00 92.44 135 ARG A C 1
ATOM 1073 O O . ARG A 1 135 ? 2.411 -7.261 5.507 1.00 92.44 135 ARG A O 1
ATOM 1080 N N . ILE A 1 136 ? 3.091 -6.241 3.613 1.00 94.50 136 ILE A N 1
ATOM 1081 C CA . ILE A 1 136 ? 3.305 -7.458 2.821 1.00 94.50 136 ILE A CA 1
ATOM 1082 C C . ILE A 1 136 ? 4.774 -7.881 2.787 1.00 94.50 136 ILE A C 1
ATOM 1084 O O . ILE A 1 136 ? 5.055 -9.043 2.532 1.00 94.50 136 ILE A O 1
ATOM 1088 N N . ASP A 1 137 ? 5.706 -6.985 3.120 1.00 92.75 137 ASP A N 1
ATOM 1089 C CA . ASP A 1 137 ? 7.154 -7.235 3.155 1.00 92.75 137 ASP A CA 1
ATOM 1090 C C . ASP A 1 137 ? 7.599 -8.037 4.386 1.00 92.75 137 ASP A C 1
ATOM 1092 O O . ASP A 1 137 ? 8.769 -8.018 4.765 1.00 92.75 137 ASP A O 1
ATOM 1096 N N . ARG A 1 138 ? 6.665 -8.699 5.073 1.00 90.62 138 ARG A N 1
ATOM 1097 C CA . ARG A 1 138 ? 6.942 -9.439 6.301 1.00 90.62 138 ARG A CA 1
ATOM 1098 C C . ARG A 1 138 ? 5.943 -10.561 6.572 1.00 90.62 138 ARG A C 1
ATOM 1100 O O . ARG A 1 138 ? 4.768 -10.468 6.213 1.00 90.62 138 ARG A O 1
ATOM 1107 N N . THR A 1 139 ? 6.421 -11.630 7.206 1.00 87.38 139 THR A N 1
ATOM 1108 C CA . THR A 1 139 ? 5.624 -12.800 7.602 1.00 87.38 139 THR A CA 1
ATOM 1109 C C . THR A 1 139 ? 4.795 -12.518 8.858 1.00 87.38 139 THR A C 1
ATOM 1111 O O . THR A 1 139 ? 4.968 -11.500 9.531 1.00 87.38 139 THR A O 1
ATOM 1114 N N . VAL A 1 140 ? 3.911 -13.453 9.230 1.00 81.12 140 VAL A N 1
ATOM 1115 C CA . VAL A 1 140 ? 3.180 -13.394 10.513 1.00 81.12 140 VAL A CA 1
ATOM 1116 C C . VAL A 1 14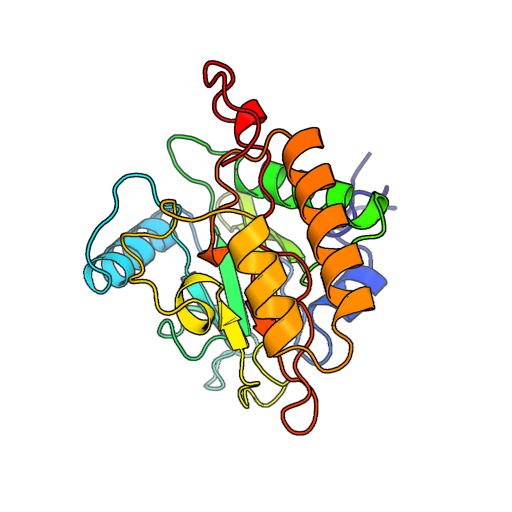0 ? 4.128 -13.379 11.718 1.00 81.12 140 VAL A C 1
ATOM 1118 O O . VAL A 1 140 ? 3.828 -12.717 12.708 1.00 81.12 140 VAL A O 1
ATOM 1121 N N . LYS A 1 141 ? 5.308 -14.007 11.586 1.00 82.75 141 LYS A N 1
ATOM 1122 C CA . LYS A 1 141 ? 6.405 -14.002 12.568 1.00 82.75 141 LYS A CA 1
ATOM 1123 C C . LYS A 1 141 ? 7.311 -12.766 12.468 1.00 82.75 141 LYS A C 1
ATOM 1125 O O . LYS A 1 141 ? 8.324 -12.702 13.153 1.00 82.75 141 LYS A O 1
ATOM 1130 N N . ASN A 1 142 ? 6.942 -11.786 11.639 1.00 82.81 142 ASN A N 1
ATOM 1131 C CA . ASN A 1 142 ? 7.677 -10.540 11.405 1.00 82.81 142 ASN A CA 1
ATOM 1132 C C . ASN A 1 142 ? 9.049 -10.715 10.720 1.00 82.81 142 ASN A C 1
ATOM 1134 O O . ASN A 1 142 ? 9.904 -9.834 10.796 1.00 82.81 142 ASN A O 1
ATOM 1138 N N . GLU A 1 143 ? 9.267 -11.836 10.028 1.00 88.56 143 GLU A N 1
ATOM 1139 C CA . GLU A 1 143 ? 10.458 -12.046 9.195 1.00 88.56 143 GLU A CA 1
ATOM 1140 C C . GLU A 1 143 ? 10.295 -11.275 7.886 1.00 88.56 143 GLU A C 1
ATOM 1142 O O . GLU A 1 143 ? 9.206 -11.275 7.320 1.00 88.56 143 GLU A O 1
ATOM 1147 N N . LYS A 1 144 ? 11.344 -10.614 7.393 1.00 90.62 144 LYS A N 1
ATOM 1148 C CA . LYS A 1 144 ? 11.238 -9.723 6.229 1.00 90.62 144 LYS A CA 1
ATOM 1149 C C . LYS A 1 144 ? 11.323 -10.485 4.908 1.00 90.62 144 LYS A C 1
ATOM 1151 O O . LYS A 1 144 ? 12.206 -11.322 4.734 1.00 90.62 144 LYS A O 1
ATOM 1156 N N . TYR A 1 145 ? 10.470 -10.114 3.960 1.00 93.94 145 TYR A N 1
ATOM 1157 C CA . TYR A 1 145 ? 10.665 -10.416 2.547 1.00 93.94 145 TYR A CA 1
ATOM 1158 C C . TYR A 1 145 ? 11.511 -9.312 1.902 1.00 93.94 145 TYR A C 1
ATOM 1160 O O . TYR A 1 145 ? 11.280 -8.137 2.201 1.00 93.94 145 TYR A O 1
ATOM 1168 N N . PRO A 1 146 ? 12.468 -9.649 1.018 1.00 95.19 146 PRO A N 1
ATOM 1169 C CA . PRO A 1 146 ? 13.133 -8.652 0.190 1.00 95.19 146 PRO A CA 1
ATOM 1170 C C . PRO A 1 146 ? 12.097 -7.901 -0.647 1.00 95.19 146 PRO A C 1
ATOM 1172 O O . PRO A 1 146 ? 11.309 -8.517 -1.368 1.00 95.19 146 PRO A O 1
ATOM 1175 N N . MET A 1 147 ? 12.088 -6.579 -0.516 1.00 95.56 147 MET A N 1
ATOM 1176 C CA . MET A 1 147 ? 11.221 -5.677 -1.259 1.00 95.56 147 MET A CA 1
ATOM 1177 C C . MET A 1 147 ? 12.003 -4.402 -1.553 1.00 95.56 147 MET A C 1
ATOM 1179 O O . MET A 1 147 ? 12.581 -3.816 -0.636 1.00 95.56 147 MET A O 1
ATOM 1183 N N . GLU A 1 148 ? 12.019 -3.996 -2.816 1.00 95.38 148 GLU A N 1
ATOM 1184 C CA . GLU A 1 148 ? 12.731 -2.809 -3.286 1.00 95.38 148 GLU A CA 1
ATOM 1185 C C . GLU A 1 148 ? 11.805 -1.945 -4.133 1.00 95.38 148 GLU A C 1
ATOM 1187 O O . GLU A 1 148 ? 11.133 -2.453 -5.034 1.00 95.38 148 GLU A O 1
ATOM 1192 N N . ASP A 1 149 ? 11.776 -0.645 -3.842 1.00 96.56 149 ASP A N 1
ATOM 1193 C CA . ASP A 1 149 ? 11.006 0.323 -4.620 1.00 96.56 149 ASP A CA 1
ATOM 1194 C C . ASP A 1 149 ? 11.720 0.716 -5.927 1.00 96.56 149 ASP A C 1
ATOM 1196 O O . ASP A 1 149 ? 12.914 0.454 -6.109 1.00 96.56 149 ASP A O 1
ATOM 1200 N N . ALA A 1 150 ? 11.008 1.353 -6.862 1.00 96.31 150 ALA A N 1
ATOM 1201 C CA . ALA A 1 150 ? 11.585 1.684 -8.161 1.00 96.31 150 ALA A CA 1
ATOM 1202 C C . ALA A 1 150 ? 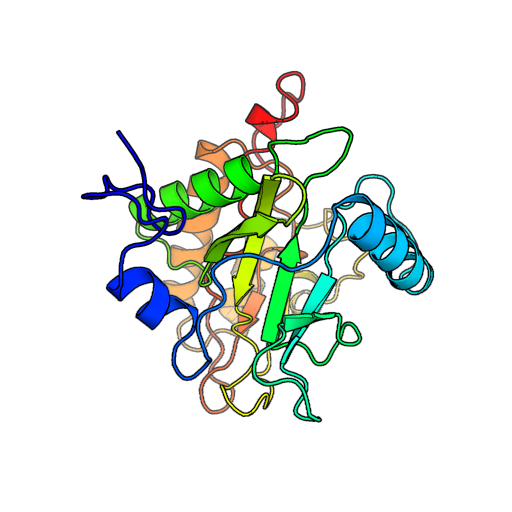12.674 2.751 -8.099 1.00 96.31 150 ALA A C 1
ATOM 1204 O O . ALA A 1 150 ? 13.458 2.834 -9.038 1.00 96.31 150 ALA A O 1
ATOM 1205 N N . CYS A 1 151 ? 12.803 3.531 -7.020 1.00 94.25 151 CYS A N 1
ATOM 1206 C CA . CYS A 1 151 ? 14.020 4.321 -6.848 1.00 94.25 151 CYS A CA 1
ATOM 1207 C C . CYS A 1 151 ? 15.217 3.388 -6.650 1.00 94.25 151 CYS A C 1
ATOM 1209 O O . CYS A 1 151 ? 16.239 3.580 -7.295 1.00 94.25 151 CYS A O 1
ATOM 1211 N N . GLN A 1 152 ? 15.091 2.359 -5.814 1.00 94.50 152 GLN A N 1
ATOM 1212 C CA . GLN A 1 152 ? 16.193 1.451 -5.494 1.00 94.50 152 GLN A CA 1
ATOM 1213 C C . GLN A 1 152 ? 16.644 0.631 -6.707 1.00 94.50 152 GLN A C 1
ATOM 1215 O O . GLN A 1 152 ? 17.804 0.739 -7.103 1.00 94.50 152 GLN A O 1
ATOM 1220 N N . PHE A 1 153 ? 15.737 -0.109 -7.354 1.00 95.06 153 PHE A N 1
ATOM 1221 C CA . PHE A 1 153 ? 16.120 -0.981 -8.476 1.00 95.06 153 PHE A CA 1
ATOM 1222 C C . PHE A 1 153 ? 16.419 -0.219 -9.781 1.00 95.06 153 PHE A C 1
ATOM 1224 O O . PHE A 1 153 ? 16.846 -0.823 -10.762 1.00 95.06 153 PHE A O 1
ATOM 1231 N N . THR A 1 154 ? 16.204 1.104 -9.817 1.00 94.50 154 THR A N 1
ATOM 1232 C CA . THR A 1 154 ? 16.674 1.984 -10.908 1.00 94.50 154 THR A CA 1
ATOM 1233 C C . THR A 1 154 ? 17.828 2.902 -10.487 1.00 94.50 154 THR A C 1
ATOM 1235 O O . THR A 1 154 ? 18.159 3.846 -11.214 1.00 94.50 154 THR A O 1
ATOM 1238 N N . GLU A 1 155 ? 18.436 2.634 -9.325 1.00 93.69 155 GLU A N 1
ATOM 1239 C CA . GLU A 1 155 ? 19.615 3.327 -8.787 1.00 93.69 155 GLU A CA 1
ATOM 1240 C C . GLU A 1 155 ? 19.427 4.848 -8.627 1.00 93.69 155 GLU A C 1
ATOM 1242 O O . GLU A 1 155 ? 20.290 5.662 -8.959 1.00 93.69 155 GLU A O 1
ATOM 1247 N N . ARG A 1 156 ? 18.267 5.258 -8.110 1.00 89.81 156 ARG A N 1
ATOM 1248 C CA . ARG A 1 156 ? 17.905 6.657 -7.854 1.00 89.81 156 ARG A CA 1
ATOM 1249 C C . ARG A 1 156 ? 17.829 6.969 -6.374 1.00 89.81 156 ARG A C 1
ATOM 1251 O O . ARG A 1 156 ? 17.348 6.189 -5.555 1.00 89.81 156 ARG A O 1
ATOM 1258 N N . LEU A 1 157 ? 18.233 8.192 -6.049 1.00 87.81 157 LEU A N 1
ATOM 1259 C CA . LEU A 1 157 ? 18.028 8.761 -4.725 1.00 87.81 157 LEU A CA 1
ATOM 1260 C C . LEU A 1 157 ? 16.535 9.024 -4.481 1.00 87.81 157 LEU A C 1
ATOM 1262 O O . LEU A 1 157 ? 15.784 9.346 -5.399 1.00 87.81 157 LEU A O 1
ATOM 1266 N N . THR A 1 158 ? 16.103 8.942 -3.221 1.00 82.81 158 THR A N 1
ATOM 1267 C CA . THR A 1 158 ? 14.696 9.173 -2.831 1.00 82.81 158 THR A CA 1
ATOM 1268 C C . THR A 1 158 ? 14.211 10.590 -3.173 1.00 82.81 158 THR A C 1
ATOM 1270 O O . THR A 1 158 ? 13.054 10.772 -3.541 1.00 82.81 158 THR A O 1
ATOM 1273 N N . GLU A 1 159 ? 15.097 11.588 -3.139 1.00 84.94 159 GLU A N 1
ATOM 1274 C CA . GLU A 1 159 ? 14.829 12.965 -3.593 1.00 84.94 159 GLU A CA 1
ATOM 1275 C C . GLU A 1 159 ? 14.504 13.072 -5.094 1.00 84.94 159 GLU A C 1
ATOM 1277 O O . GLU A 1 159 ? 14.000 14.088 -5.565 1.00 84.94 159 GLU A O 1
ATOM 1282 N N . HIS A 1 160 ? 14.787 12.024 -5.865 1.00 87.44 160 HIS A N 1
ATOM 1283 C CA . HIS A 1 160 ? 14.508 11.927 -7.294 1.00 87.44 160 HIS A CA 1
ATOM 1284 C C . HIS A 1 160 ? 13.296 11.039 -7.584 1.00 87.44 160 HIS A C 1
ATOM 1286 O O . HIS A 1 160 ? 13.143 10.568 -8.707 1.00 87.44 160 HIS A O 1
ATOM 1292 N N . LYS A 1 161 ? 12.403 10.836 -6.604 1.00 84.69 161 LYS A N 1
ATOM 1293 C CA . LYS A 1 161 ? 11.202 10.002 -6.767 1.00 84.69 161 LYS A CA 1
ATOM 1294 C C . LYS A 1 161 ? 10.297 10.414 -7.940 1.00 84.69 161 LYS A C 1
ATOM 1296 O O . LYS A 1 161 ? 9.710 9.530 -8.548 1.00 84.69 161 LYS A O 1
ATOM 1301 N N . TYR A 1 162 ? 10.252 11.701 -8.303 1.00 86.88 162 TYR A N 1
ATOM 1302 C CA . TYR A 1 162 ? 9.538 12.210 -9.492 1.00 86.88 162 TYR A CA 1
ATOM 1303 C C . TYR A 1 162 ? 10.427 12.347 -10.743 1.00 86.88 162 TYR A C 1
ATOM 1305 O O . TYR A 1 162 ? 9.966 12.755 -11.800 1.00 86.88 162 TYR A O 1
ATOM 1313 N N . ARG A 1 163 ? 11.731 12.054 -10.656 1.00 88.56 163 ARG A N 1
ATOM 1314 C CA . ARG A 1 163 ? 12.678 12.176 -11.780 1.00 88.56 163 ARG A CA 1
ATOM 1315 C C . ARG A 1 163 ? 12.919 10.810 -12.424 1.00 88.56 163 ARG A C 1
ATOM 1317 O O . ARG A 1 163 ? 14.029 10.266 -12.399 1.00 88.56 163 ARG A O 1
ATOM 1324 N N . GLY A 1 164 ? 11.859 10.253 -12.995 1.00 89.31 164 GLY A N 1
ATOM 1325 C CA . GLY A 1 164 ? 11.884 8.981 -13.708 1.00 89.31 164 GLY A CA 1
ATOM 1326 C C . GLY A 1 164 ? 10.812 8.909 -14.787 1.00 89.31 164 GLY A C 1
ATOM 1327 O O . GLY A 1 164 ? 10.153 9.899 -15.082 1.00 89.31 164 GLY A O 1
ATOM 1328 N N . SER A 1 165 ? 10.648 7.737 -15.389 1.00 94.62 165 SER A N 1
ATOM 1329 C CA . SER A 1 165 ? 9.529 7.459 -16.288 1.00 94.62 165 SER A CA 1
ATOM 1330 C C . SER A 1 165 ? 8.983 6.057 -16.051 1.00 94.62 165 SER A C 1
ATOM 1332 O O . SER A 1 165 ? 9.721 5.157 -15.644 1.00 94.62 165 SER A O 1
ATOM 1334 N N . TYR A 1 166 ? 7.708 5.833 -16.370 1.00 96.56 166 TYR A N 1
ATOM 1335 C CA . TYR A 1 166 ? 7.120 4.490 -16.322 1.00 96.56 166 TYR A CA 1
ATOM 1336 C C . TYR A 1 166 ? 7.863 3.494 -17.226 1.00 96.56 166 TYR A C 1
ATOM 1338 O O . TYR A 1 166 ? 7.973 2.319 -16.891 1.00 96.56 166 TYR A O 1
ATOM 1346 N N . GLU A 1 167 ? 8.459 3.961 -18.328 1.00 97.06 167 GLU A N 1
ATOM 1347 C CA . GLU A 1 167 ? 9.330 3.139 -19.178 1.00 97.06 167 GLU A CA 1
ATOM 1348 C C . GLU A 1 167 ? 10.573 2.642 -18.420 1.00 97.06 167 GLU A C 1
ATOM 1350 O O . GLU A 1 167 ? 10.976 1.489 -18.570 1.00 97.06 167 GLU A O 1
ATOM 1355 N N . GLN A 1 168 ? 11.181 3.490 -17.582 1.00 96.25 168 GLN A N 1
ATOM 1356 C CA . GLN A 1 168 ? 12.318 3.092 -16.747 1.00 96.25 168 GLN A CA 1
ATOM 1357 C C . GLN A 1 168 ? 11.909 2.048 -15.707 1.00 96.25 168 GLN A C 1
ATOM 1359 O O . GLN A 1 168 ? 12.635 1.072 -15.520 1.00 96.25 168 GLN A O 1
ATOM 1364 N N . ILE A 1 169 ? 10.736 2.208 -15.085 1.00 97.81 169 ILE A N 1
ATOM 1365 C CA . ILE A 1 169 ? 10.188 1.204 -14.164 1.00 97.81 169 ILE A CA 1
ATOM 1366 C C . ILE A 1 169 ? 9.975 -0.120 -14.904 1.00 97.81 169 ILE A C 1
ATOM 1368 O O . ILE A 1 169 ? 10.466 -1.152 -14.452 1.00 97.81 169 ILE A O 1
ATOM 1372 N N . ALA A 1 170 ? 9.325 -0.095 -16.072 1.00 98.19 170 ALA A N 1
ATOM 1373 C CA . ALA A 1 170 ? 9.085 -1.287 -16.883 1.00 98.19 170 ALA A CA 1
ATOM 1374 C C . ALA A 1 170 ? 10.393 -1.998 -17.266 1.00 98.19 170 ALA A C 1
ATOM 1376 O O . ALA A 1 170 ? 10.481 -3.218 -17.156 1.00 98.19 170 ALA A O 1
ATOM 1377 N N . LYS A 1 171 ? 11.439 -1.253 -17.649 1.00 98.00 171 LYS A N 1
ATOM 1378 C CA . LYS A 1 171 ? 12.775 -1.814 -17.916 1.00 98.00 171 LYS A CA 1
ATOM 1379 C C . LYS A 1 171 ? 13.384 -2.482 -16.680 1.00 98.00 171 LYS A C 1
ATOM 1381 O O . LYS A 1 171 ? 13.955 -3.562 -16.810 1.00 98.00 171 LYS A O 1
ATOM 1386 N N . GLY A 1 172 ? 13.229 -1.884 -15.498 1.00 97.62 172 GLY A N 1
ATOM 1387 C CA . GLY A 1 172 ? 13.654 -2.488 -14.232 1.00 97.62 172 GLY A CA 1
ATOM 1388 C C . GLY A 1 172 ? 12.887 -3.773 -13.910 1.00 97.62 172 GLY A C 1
ATOM 1389 O O . GLY A 1 172 ? 13.497 -4.796 -13.610 1.00 97.62 172 GLY A O 1
ATOM 1390 N N . ILE A 1 173 ? 11.560 -3.769 -14.072 1.00 98.12 173 ILE A N 1
ATOM 1391 C CA . ILE A 1 173 ? 10.728 -4.974 -13.924 1.00 98.12 173 ILE A CA 1
ATOM 1392 C C . ILE A 1 173 ? 11.205 -6.067 -14.886 1.00 98.12 173 ILE A C 1
ATOM 1394 O O . ILE A 1 173 ? 11.368 -7.211 -14.470 1.00 98.12 173 ILE A O 1
ATOM 1398 N N . ILE A 1 174 ? 11.495 -5.725 -16.146 1.00 98.12 174 ILE A N 1
ATOM 1399 C CA . ILE A 1 174 ? 11.986 -6.693 -17.135 1.00 98.12 174 ILE A CA 1
ATOM 1400 C C . ILE A 1 174 ? 13.322 -7.309 -16.719 1.00 98.12 174 ILE A C 1
ATOM 1402 O O . ILE A 1 174 ? 13.538 -8.501 -16.935 1.00 98.12 174 ILE A O 1
ATOM 1406 N N . ALA A 1 175 ? 14.211 -6.507 -16.134 1.00 97.50 175 ALA A N 1
ATOM 1407 C CA . ALA A 1 175 ? 15.536 -6.951 -15.729 1.00 97.50 175 ALA A CA 1
ATOM 1408 C C . ALA A 1 175 ? 15.515 -7.883 -14.507 1.00 97.50 175 ALA A C 1
ATOM 1410 O O . ALA A 1 175 ? 16.328 -8.805 -14.442 1.00 97.50 175 ALA A O 1
ATOM 1411 N N . TYR A 1 176 ? 14.610 -7.651 -13.548 1.00 97.00 176 TYR A N 1
ATOM 1412 C CA . TYR A 1 176 ? 14.687 -8.283 -12.225 1.00 97.00 176 TYR A CA 1
ATOM 1413 C C . TYR A 1 176 ? 13.531 -9.228 -11.884 1.00 97.00 176 TYR A C 1
ATOM 1415 O O . TYR A 1 176 ? 13.692 -10.077 -11.006 1.00 97.00 176 TYR A O 1
ATOM 1423 N N . ALA A 1 177 ? 12.372 -9.119 -12.538 1.00 97.12 177 ALA A N 1
ATOM 1424 C CA . ALA A 1 177 ? 11.239 -9.987 -12.237 1.00 97.12 177 ALA A CA 1
ATOM 1425 C C . ALA A 1 177 ? 11.447 -11.413 -12.770 1.00 97.12 177 ALA A C 1
ATOM 1427 O O . ALA A 1 177 ? 12.008 -11.638 -13.839 1.00 97.12 177 ALA A O 1
ATOM 1428 N N . GLN A 1 178 ? 10.910 -12.397 -12.050 1.00 96.44 178 GLN A N 1
ATOM 1429 C CA . GLN A 1 178 ? 10.960 -13.806 -12.441 1.00 96.44 178 GLN A CA 1
ATOM 1430 C C . GLN A 1 178 ? 10.092 -14.109 -13.675 1.00 96.44 178 GLN A C 1
ATOM 1432 O O . GLN A 1 178 ? 10.434 -14.998 -14.458 1.00 96.44 178 GLN A O 1
ATOM 1437 N N . ASN A 1 179 ? 8.975 -13.392 -13.847 1.00 96.38 179 ASN A N 1
ATOM 1438 C CA . ASN A 1 179 ? 8.110 -13.470 -15.028 1.00 96.38 179 ASN A CA 1
ATOM 1439 C C . ASN A 1 179 ? 7.909 -12.074 -15.656 1.00 96.38 179 ASN A C 1
ATOM 1441 O O . ASN A 1 179 ? 6.824 -11.500 -15.550 1.00 96.38 179 ASN A O 1
ATOM 1445 N N . PRO A 1 180 ? 8.951 -11.517 -16.301 1.00 96.56 180 PRO A N 1
ATOM 1446 C CA . PRO A 1 180 ? 9.001 -10.136 -16.782 1.00 96.56 180 PRO A CA 1
ATOM 1447 C C . PRO A 1 180 ? 7.747 -9.636 -17.493 1.00 96.56 180 PRO A C 1
ATOM 1449 O O . PRO A 1 180 ? 7.200 -8.599 -17.135 1.00 96.56 180 PRO A O 1
ATOM 1452 N N . LEU A 1 181 ? 7.278 -10.375 -18.500 1.00 97.25 181 LEU A N 1
ATOM 1453 C CA . LEU A 1 181 ? 6.202 -9.906 -19.372 1.00 97.25 181 LEU A CA 1
ATOM 1454 C C . LEU A 1 181 ? 4.867 -9.822 -18.633 1.00 97.25 181 LEU A C 1
ATOM 1456 O O . LEU A 1 181 ? 4.127 -8.864 -18.827 1.00 97.25 181 LEU A O 1
ATOM 1460 N N . LEU A 1 182 ? 4.583 -10.791 -17.758 1.00 97.44 182 LEU A N 1
ATOM 1461 C CA . LEU A 1 182 ? 3.379 -10.759 -16.934 1.00 97.44 182 LEU A CA 1
ATOM 1462 C C . LEU A 1 182 ? 3.416 -9.583 -15.952 1.00 97.44 182 LEU A C 1
ATOM 1464 O O . LEU A 1 182 ? 2.423 -8.877 -15.802 1.00 97.44 182 LEU A O 1
ATOM 1468 N N . GLU A 1 183 ? 4.558 -9.356 -15.303 1.00 98.00 183 GLU A N 1
ATOM 1469 C CA . GLU A 1 183 ? 4.693 -8.280 -14.318 1.00 98.00 183 GLU A CA 1
ATOM 1470 C C . GLU A 1 183 ? 4.641 -6.886 -14.963 1.00 98.00 183 GLU A C 1
ATOM 1472 O O . GLU A 1 183 ? 4.083 -5.964 -14.374 1.00 98.00 183 GLU A O 1
ATOM 1477 N N . VAL A 1 184 ? 5.133 -6.730 -16.198 1.00 98.19 184 VAL A N 1
ATOM 1478 C CA . VAL A 1 184 ? 4.983 -5.482 -16.968 1.00 98.19 184 VAL A CA 1
ATOM 1479 C C . VAL A 1 184 ? 3.524 -5.203 -17.327 1.00 98.19 184 VAL A C 1
ATOM 1481 O O . VAL A 1 184 ? 3.108 -4.048 -17.260 1.00 98.19 184 VAL A O 1
ATOM 1484 N N . VAL A 1 185 ? 2.740 -6.229 -17.684 1.00 98.00 185 VAL A N 1
ATOM 1485 C CA . VAL A 1 185 ? 1.301 -6.058 -17.958 1.00 98.00 185 VAL A CA 1
ATOM 1486 C C . VAL A 1 185 ? 0.583 -5.556 -16.708 1.00 98.00 185 VAL A C 1
ATOM 1488 O O . VAL A 1 185 ? -0.048 -4.505 -16.770 1.00 98.00 185 VAL A O 1
ATOM 1491 N N . LYS A 1 186 ? 0.772 -6.225 -15.562 1.00 98.12 186 LYS A N 1
ATOM 1492 C CA . LYS A 1 186 ? 0.186 -5.800 -14.277 1.00 98.12 186 LYS A CA 1
ATOM 1493 C C . LYS A 1 186 ? 0.588 -4.374 -13.902 1.00 98.12 186 LYS A C 1
ATOM 1495 O O . LYS A 1 186 ? -0.237 -3.581 -13.456 1.00 98.12 186 LYS A O 1
ATOM 1500 N N . PHE A 1 187 ? 1.864 -4.038 -14.092 1.00 98.38 187 PHE A N 1
ATOM 1501 C CA . PHE A 1 187 ? 2.372 -2.694 -13.840 1.00 98.38 187 PHE A CA 1
ATOM 1502 C C . PHE A 1 187 ? 1.657 -1.658 -14.707 1.00 98.38 187 PHE A C 1
ATOM 1504 O O . PHE A 1 187 ? 1.216 -0.631 -14.199 1.00 98.38 187 PHE A O 1
ATOM 1511 N N . TYR A 1 188 ? 1.507 -1.928 -16.003 1.00 97.88 188 TYR A N 1
ATOM 1512 C CA . TYR A 1 188 ? 0.854 -0.988 -16.903 1.00 97.88 188 TYR A CA 1
ATOM 1513 C C . TYR A 1 188 ? -0.649 -0.855 -16.618 1.00 97.88 188 TYR A C 1
ATOM 1515 O O . TYR A 1 188 ? -1.175 0.255 -16.661 1.00 97.88 188 TYR A O 1
ATOM 1523 N N . GLU A 1 189 ? -1.328 -1.940 -16.236 1.00 98.00 189 GLU A N 1
ATOM 1524 C CA . GLU A 1 189 ? -2.709 -1.893 -15.732 1.00 98.00 189 GLU A CA 1
ATOM 1525 C C . GLU A 1 189 ? -2.823 -0.984 -14.497 1.00 98.00 189 GLU A C 1
ATOM 1527 O O . GLU A 1 189 ? -3.720 -0.141 -14.433 1.00 98.00 189 GLU A O 1
ATOM 1532 N N . GLN A 1 190 ? -1.871 -1.066 -13.559 1.00 98.06 190 GLN A N 1
ATOM 1533 C CA . GLN A 1 190 ? -1.805 -0.166 -12.402 1.00 98.06 190 GLN A CA 1
ATOM 1534 C C . GLN A 1 190 ? -1.580 1.299 -12.795 1.00 98.06 190 GLN A C 1
ATOM 1536 O O . GLN A 1 190 ? -2.201 2.185 -12.203 1.00 98.06 190 GLN A O 1
ATOM 1541 N N . VAL A 1 191 ? -0.749 1.579 -13.802 1.00 97.69 191 VAL A N 1
ATOM 1542 C CA . VAL A 1 191 ? -0.563 2.941 -14.336 1.00 97.69 191 VAL A CA 1
ATOM 1543 C C . VAL A 1 191 ? -1.862 3.475 -14.947 1.00 97.69 191 VAL A C 1
ATOM 1545 O O . VAL A 1 191 ? -2.258 4.600 -14.646 1.00 97.69 191 VAL A O 1
ATOM 1548 N N . ILE A 1 192 ? -2.568 2.664 -15.742 1.00 97.56 192 ILE A N 1
ATOM 1549 C CA . ILE A 1 192 ? -3.861 3.045 -16.333 1.00 97.56 192 ILE A CA 1
ATOM 1550 C C . ILE A 1 192 ? -4.877 3.366 -15.236 1.00 97.56 192 ILE A C 1
ATOM 1552 O O . ILE A 1 192 ? -5.539 4.399 -15.294 1.00 97.56 192 ILE A O 1
ATOM 1556 N N . VAL A 1 193 ? -4.991 2.518 -14.212 1.00 97.56 193 VAL A N 1
ATOM 1557 C CA . VAL A 1 193 ? -5.913 2.774 -13.099 1.00 97.56 193 VAL A CA 1
ATOM 1558 C C . VAL A 1 193 ? -5.526 4.025 -12.320 1.00 97.56 193 VAL A C 1
ATOM 1560 O O . VAL A 1 193 ? -6.412 4.796 -11.964 1.00 97.56 193 VAL A O 1
ATOM 1563 N N . SER A 1 194 ? -4.229 4.275 -12.115 1.00 96.12 194 SER A N 1
ATOM 1564 C CA . SER A 1 194 ? -3.739 5.502 -11.469 1.00 96.12 194 SER A CA 1
ATOM 1565 C C . SER A 1 194 ? -4.194 6.753 -12.220 1.00 96.12 194 SER A C 1
ATOM 1567 O O . SER A 1 194 ? -4.698 7.682 -11.598 1.00 96.12 194 SER A O 1
ATOM 1569 N N . PHE A 1 195 ? -4.106 6.735 -13.552 1.00 95.88 195 PHE A N 1
ATOM 1570 C CA . PHE A 1 195 ? -4.625 7.805 -14.401 1.00 95.88 195 PHE A CA 1
ATOM 1571 C C . PHE A 1 195 ? -6.152 7.948 -14.279 1.00 95.88 195 PHE A C 1
ATOM 1573 O O . PHE A 1 195 ? -6.658 9.048 -14.076 1.00 95.88 195 PHE A O 1
ATOM 1580 N N . LEU A 1 196 ? -6.901 6.840 -14.339 1.00 95.31 196 LEU A N 1
ATOM 1581 C CA . LEU A 1 196 ? -8.370 6.857 -14.272 1.00 95.31 196 LEU A CA 1
ATOM 1582 C C . LEU A 1 196 ? -8.913 7.423 -12.955 1.00 95.31 196 LEU A C 1
ATOM 1584 O O . LEU A 1 196 ? -9.970 8.053 -12.954 1.00 95.31 196 LEU A O 1
ATOM 1588 N N . ILE A 1 197 ? -8.211 7.200 -11.841 1.00 94.69 197 ILE A N 1
ATOM 1589 C CA . ILE A 1 197 ? -8.593 7.754 -10.537 1.00 94.69 197 ILE A CA 1
ATOM 1590 C C . ILE A 1 197 ? -7.986 9.141 -10.277 1.00 94.69 197 ILE A C 1
ATOM 1592 O O . ILE A 1 197 ? -8.234 9.700 -9.212 1.00 94.69 197 ILE A O 1
ATOM 1596 N N . GLY A 1 198 ? -7.192 9.705 -11.193 1.00 93.19 198 GLY A N 1
ATOM 1597 C CA . GLY A 1 198 ? -6.513 10.990 -10.997 1.00 93.19 198 GLY A CA 1
ATOM 1598 C C . GLY A 1 198 ? -5.493 10.959 -9.853 1.00 93.19 198 GLY A C 1
ATOM 1599 O O . GLY A 1 198 ? -5.522 11.819 -8.968 1.00 93.19 198 GLY A O 1
ATOM 1600 N N . ASN A 1 199 ? -4.649 9.923 -9.816 1.00 92.69 199 ASN A N 1
ATOM 1601 C CA . ASN A 1 199 ? -3.541 9.810 -8.871 1.00 92.69 199 ASN A CA 1
ATOM 1602 C C . ASN A 1 199 ? -2.260 10.406 -9.467 1.00 92.69 199 ASN A C 1
ATOM 1604 O O . ASN A 1 199 ? -1.436 9.699 -10.054 1.00 92.69 199 ASN A O 1
ATOM 1608 N N . ASN A 1 200 ? -2.075 11.704 -9.253 1.00 86.12 200 ASN A N 1
ATOM 1609 C CA . ASN A 1 200 ? -0.895 12.440 -9.695 1.00 86.12 200 ASN A CA 1
ATOM 1610 C C . ASN A 1 200 ? 0.278 12.429 -8.692 1.00 86.12 200 ASN A C 1
ATOM 1612 O O . ASN A 1 200 ? 1.270 13.120 -8.900 1.00 86.12 200 ASN A O 1
ATOM 1616 N N . ASP A 1 201 ? 0.205 11.608 -7.637 1.00 87.75 201 ASP A N 1
ATOM 1617 C CA . ASP A 1 201 ? 1.322 11.334 -6.717 1.00 87.75 201 ASP A CA 1
ATOM 1618 C C . ASP A 1 201 ? 1.900 9.916 -6.919 1.00 87.75 201 ASP A C 1
ATOM 1620 O O . ASP A 1 201 ? 2.628 9.388 -6.079 1.00 87.75 201 ASP A O 1
ATOM 1624 N N . MET A 1 202 ? 1.589 9.275 -8.054 1.00 91.06 202 MET A N 1
ATOM 1625 C CA . MET A 1 202 ? 2.025 7.917 -8.401 1.00 91.06 202 MET A CA 1
ATOM 1626 C C . MET A 1 202 ? 3.485 7.860 -8.891 1.00 91.06 202 MET A C 1
ATOM 1628 O O . MET A 1 202 ? 3.785 7.574 -10.046 1.00 91.06 202 MET A O 1
ATOM 1632 N N . HIS A 1 203 ? 4.431 8.140 -8.003 1.00 92.50 203 HIS A N 1
ATOM 1633 C CA . HIS A 1 203 ? 5.851 8.268 -8.335 1.00 92.50 203 HIS A CA 1
ATOM 1634 C C . HIS A 1 203 ? 6.647 6.953 -8.171 1.00 92.50 203 HIS A C 1
ATOM 1636 O O . HIS A 1 203 ? 6.120 5.936 -7.717 1.00 92.50 203 HIS A O 1
ATOM 1642 N N . LEU A 1 204 ? 7.963 6.962 -8.442 1.00 92.38 204 LEU A N 1
ATOM 1643 C CA . LEU A 1 204 ? 8.819 5.755 -8.429 1.00 92.38 204 LEU A CA 1
ATOM 1644 C C . LEU A 1 204 ? 8.679 4.894 -7.154 1.00 92.38 204 LEU A C 1
ATOM 1646 O O . LEU A 1 204 ? 8.687 3.669 -7.222 1.00 92.38 204 LEU A O 1
ATOM 1650 N N . LYS A 1 205 ? 8.506 5.508 -5.978 1.00 92.12 205 LYS A N 1
ATOM 1651 C CA . LYS A 1 205 ? 8.428 4.768 -4.703 1.00 92.12 205 LYS A CA 1
ATOM 1652 C C . LYS A 1 205 ? 7.100 4.028 -4.471 1.00 92.12 205 LYS A C 1
ATOM 1654 O O . LYS A 1 205 ? 6.998 3.261 -3.512 1.00 92.12 205 LYS A O 1
ATOM 1659 N N . ASN A 1 206 ? 6.088 4.249 -5.310 1.00 94.75 206 ASN A N 1
ATOM 1660 C CA . ASN A 1 206 ? 4.799 3.547 -5.242 1.00 94.75 206 ASN A CA 1
ATOM 1661 C C . ASN A 1 206 ? 4.809 2.210 -5.992 1.00 94.75 206 ASN A C 1
ATOM 1663 O O . ASN A 1 206 ? 3.862 1.435 -5.885 1.00 94.75 206 ASN A O 1
ATOM 1667 N N . PHE A 1 207 ? 5.889 1.920 -6.716 1.00 97.44 207 PHE A N 1
ATOM 1668 C CA . PHE A 1 207 ? 6.095 0.649 -7.391 1.00 97.44 207 PHE A CA 1
ATOM 1669 C C . PHE A 1 207 ? 7.256 -0.073 -6.733 1.00 97.44 207 PHE A C 1
ATOM 1671 O O . PHE A 1 207 ? 8.316 0.514 -6.521 1.00 97.44 207 PHE A O 1
ATOM 1678 N N . SER A 1 208 ? 7.062 -1.349 -6.420 1.00 97.88 208 SER A N 1
ATOM 1679 C CA . SER A 1 208 ? 8.095 -2.178 -5.811 1.00 97.88 208 SER A CA 1
ATOM 1680 C C . SER A 1 208 ? 8.123 -3.564 -6.425 1.00 97.88 208 SER A C 1
ATOM 1682 O O . SER A 1 208 ? 7.089 -4.095 -6.831 1.00 97.88 208 SER A O 1
ATOM 1684 N N . LEU A 1 209 ? 9.300 -4.175 -6.415 1.00 98.12 209 LEU A N 1
ATOM 1685 C CA . LEU A 1 209 ? 9.462 -5.607 -6.614 1.00 98.12 209 LEU A CA 1
ATOM 1686 C C . LEU A 1 209 ? 9.594 -6.289 -5.253 1.00 98.12 209 LEU A C 1
ATOM 1688 O O . LEU A 1 209 ? 10.302 -5.798 -4.378 1.00 98.12 209 LEU A O 1
ATOM 1692 N N . ILE A 1 210 ? 8.926 -7.427 -5.072 1.00 97.81 210 ILE A N 1
ATOM 1693 C CA . ILE A 1 210 ? 8.949 -8.211 -3.831 1.00 97.81 210 ILE A CA 1
ATOM 1694 C C . ILE A 1 210 ? 9.217 -9.689 -4.115 1.00 97.81 210 ILE A C 1
ATOM 1696 O O . ILE A 1 210 ? 8.685 -10.256 -5.070 1.00 97.81 210 ILE A O 1
ATOM 1700 N N . ALA A 1 211 ? 10.015 -10.330 -3.260 1.00 96.88 211 ALA A N 1
ATOM 1701 C CA . ALA A 1 211 ? 10.329 -11.752 -3.347 1.00 96.88 211 ALA A CA 1
ATOM 1702 C C . ALA A 1 211 ? 9.731 -12.543 -2.172 1.00 96.88 211 ALA A C 1
ATOM 1704 O O . ALA A 1 211 ? 10.327 -12.654 -1.102 1.00 96.88 211 ALA A O 1
ATOM 1705 N N . PHE A 1 212 ? 8.568 -13.169 -2.386 1.00 92.38 212 PHE A N 1
ATOM 1706 C CA . PHE A 1 212 ? 7.940 -14.045 -1.381 1.00 92.38 212 PHE A CA 1
ATOM 1707 C C . PHE A 1 212 ? 8.584 -15.436 -1.279 1.00 92.38 212 PHE A C 1
ATOM 1709 O O . PHE A 1 212 ? 8.396 -16.136 -0.284 1.00 92.38 212 PHE A O 1
ATOM 1716 N N . LYS A 1 213 ? 9.301 -15.872 -2.323 1.00 90.12 213 LYS A N 1
ATOM 1717 C CA . LYS A 1 213 ? 9.926 -17.199 -2.417 1.00 90.12 213 LYS A CA 1
ATOM 1718 C C . LYS A 1 213 ? 11.304 -17.073 -3.055 1.00 90.12 213 LYS A C 1
ATOM 1720 O O . LYS A 1 213 ? 11.385 -16.634 -4.191 1.00 90.12 213 LYS A O 1
ATOM 1725 N N . ASN A 1 214 ? 12.360 -17.482 -2.350 1.00 84.19 214 ASN A N 1
ATOM 1726 C CA . ASN A 1 214 ? 13.717 -17.701 -2.881 1.00 84.19 214 ASN A CA 1
ATOM 1727 C C . ASN A 1 214 ? 14.181 -16.688 -3.953 1.00 84.19 214 ASN A C 1
ATOM 1729 O O . ASN A 1 214 ? 14.539 -17.093 -5.055 1.00 84.19 214 ASN A O 1
ATOM 1733 N N . ASN A 1 215 ? 14.161 -15.384 -3.651 1.00 83.69 215 ASN A N 1
ATOM 1734 C CA . ASN A 1 215 ? 14.581 -14.309 -4.572 1.00 83.69 215 ASN A CA 1
ATOM 1735 C C . ASN A 1 215 ? 13.834 -14.261 -5.924 1.00 83.69 215 ASN A C 1
ATOM 1737 O O . ASN A 1 215 ? 14.306 -13.636 -6.869 1.00 83.69 215 ASN A O 1
ATOM 1741 N N . GLN A 1 216 ? 12.663 -14.890 -6.031 1.00 94.44 216 GLN A N 1
ATOM 1742 C CA . GLN A 1 216 ? 11.778 -14.754 -7.183 1.00 94.44 216 GLN A CA 1
ATOM 1743 C C . GLN A 1 216 ? 10.981 -13.460 -7.038 1.00 94.44 216 GLN A C 1
ATOM 1745 O O . GLN A 1 216 ? 9.933 -13.433 -6.385 1.00 94.44 216 GLN A O 1
ATOM 1750 N N . TYR A 1 217 ? 11.515 -12.386 -7.613 1.00 97.50 217 TYR A N 1
ATOM 1751 C CA . TYR A 1 217 ? 10.879 -11.076 -7.594 1.00 97.50 217 TYR A CA 1
ATOM 1752 C C . TYR A 1 217 ? 9.668 -11.026 -8.528 1.00 97.50 217 TYR A C 1
ATOM 1754 O O . TYR A 1 217 ? 9.688 -11.555 -9.641 1.00 97.50 217 TYR A O 1
ATOM 1762 N N . GLN A 1 218 ? 8.617 -10.359 -8.070 1.00 97.62 218 GLN A N 1
ATOM 1763 C CA . GLN A 1 218 ? 7.424 -10.016 -8.843 1.00 97.62 218 GLN A CA 1
ATOM 1764 C C . GLN A 1 218 ? 6.961 -8.610 -8.461 1.00 97.62 218 GLN A C 1
ATOM 1766 O O . GLN A 1 218 ? 7.416 -8.083 -7.439 1.00 97.62 218 GLN A O 1
ATOM 1771 N N . LEU A 1 219 ? 6.065 -8.010 -9.245 1.00 98.06 219 LEU A N 1
ATOM 1772 C CA . LEU A 1 219 ? 5.466 -6.732 -8.886 1.00 98.06 219 LEU A CA 1
ATOM 1773 C C . LEU A 1 219 ? 4.705 -6.891 -7.566 1.00 98.06 219 LEU A C 1
ATOM 1775 O O . LEU A 1 219 ? 3.916 -7.821 -7.382 1.00 98.06 219 LEU A O 1
ATOM 1779 N N . ALA A 1 220 ? 4.978 -6.001 -6.619 1.00 97.81 220 ALA A N 1
ATOM 1780 C CA . ALA A 1 220 ? 4.240 -5.964 -5.371 1.00 97.81 220 ALA A CA 1
ATOM 1781 C C . ALA A 1 220 ? 2.774 -5.575 -5.635 1.00 97.81 220 ALA A C 1
ATOM 1783 O O . ALA A 1 220 ? 2.528 -4.713 -6.477 1.00 97.81 220 ALA A O 1
ATOM 1784 N N . PRO A 1 221 ? 1.805 -6.148 -4.893 1.00 97.88 221 PRO A N 1
ATOM 1785 C CA . PRO A 1 221 ? 0.440 -5.636 -4.868 1.00 97.88 221 PRO A CA 1
ATOM 1786 C C . PRO A 1 221 ? 0.413 -4.120 -4.662 1.00 97.88 221 PRO A C 1
ATOM 1788 O O . PRO A 1 221 ? 1.168 -3.605 -3.834 1.00 97.88 221 PRO A O 1
ATOM 1791 N N . ALA A 1 222 ? -0.476 -3.430 -5.372 1.00 98.00 222 ALA A N 1
ATOM 1792 C CA . ALA A 1 222 ? -0.604 -1.982 -5.333 1.00 98.00 222 ALA A CA 1
ATOM 1793 C C . ALA A 1 222 ? -0.840 -1.477 -3.901 1.00 98.00 222 ALA A C 1
ATOM 1795 O O . ALA A 1 222 ? -1.584 -2.079 -3.116 1.00 98.00 222 ALA A O 1
ATOM 1796 N N . TYR A 1 223 ? -0.198 -0.364 -3.564 1.00 96.31 223 TYR A N 1
ATOM 1797 C CA . TYR A 1 223 ? -0.312 0.340 -2.291 1.00 96.31 223 TYR A CA 1
ATOM 1798 C C . TYR A 1 223 ? -0.216 1.844 -2.538 1.00 96.31 223 TYR A C 1
ATOM 1800 O O . TYR A 1 223 ? 0.267 2.270 -3.585 1.00 96.31 223 TYR A O 1
ATOM 1808 N N . ASP A 1 224 ? -0.655 2.648 -1.567 1.00 93.12 224 ASP A N 1
ATOM 1809 C CA . ASP A 1 224 ? -0.645 4.113 -1.664 1.00 93.12 224 ASP A CA 1
ATOM 1810 C C . ASP A 1 224 ? -1.371 4.630 -2.933 1.00 93.12 224 ASP A C 1
ATOM 1812 O O . ASP A 1 224 ? -0.950 5.606 -3.550 1.00 93.12 224 ASP A O 1
ATOM 1816 N N . MET A 1 225 ? -2.469 3.969 -3.330 1.00 95.50 225 MET A N 1
ATOM 1817 C CA . MET A 1 225 ? -3.357 4.455 -4.392 1.00 95.50 225 MET A CA 1
ATOM 1818 C C . MET A 1 225 ? -4.281 5.521 -3.804 1.00 95.50 225 MET A C 1
ATOM 1820 O O . MET A 1 225 ? -5.118 5.198 -2.963 1.00 95.50 225 MET A O 1
ATOM 1824 N N . VAL A 1 226 ? -4.163 6.773 -4.243 1.00 93.12 226 VAL A N 1
ATOM 1825 C CA . VAL A 1 226 ? -4.984 7.880 -3.734 1.00 93.12 226 VAL A CA 1
ATOM 1826 C C . VAL A 1 226 ? -5.416 8.761 -4.895 1.00 93.12 226 VAL A C 1
ATOM 1828 O O . VAL A 1 226 ? -4.584 9.238 -5.658 1.00 93.12 226 VAL A O 1
ATOM 1831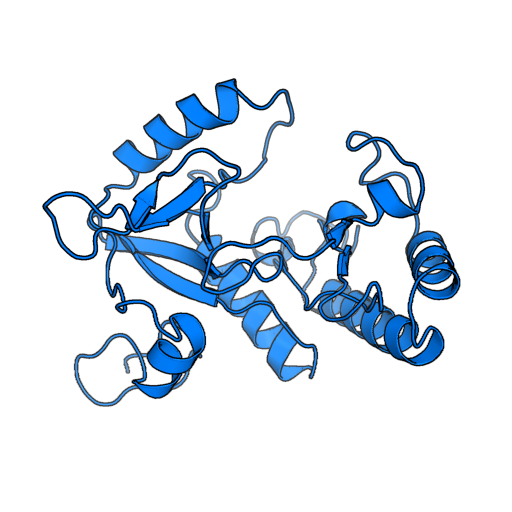 N N . SER A 1 227 ? -6.716 9.005 -5.027 1.00 93.31 227 SER A N 1
ATOM 1832 C CA . SER A 1 227 ? -7.233 10.018 -5.946 1.00 93.31 227 SER A CA 1
ATOM 1833 C C . SER A 1 227 ? -6.894 11.416 -5.426 1.00 93.31 227 SER A C 1
ATOM 1835 O O . SER A 1 227 ? -7.650 12.016 -4.659 1.00 93.31 227 SER A O 1
ATOM 1837 N N . VAL A 1 228 ? -5.734 11.939 -5.825 1.00 88.50 228 VAL A N 1
ATOM 1838 C CA . VAL A 1 228 ? -5.309 13.297 -5.457 1.00 88.50 228 VAL A CA 1
ATOM 1839 C C . VAL A 1 228 ? -6.235 14.329 -6.087 1.00 88.50 228 VAL A C 1
ATOM 1841 O O . VAL A 1 228 ? -6.549 15.325 -5.447 1.00 88.50 228 VAL A O 1
ATOM 1844 N N . LYS A 1 229 ? -6.788 14.052 -7.272 1.00 86.94 229 LYS A N 1
ATOM 1845 C CA . LYS A 1 229 ? -7.772 14.920 -7.929 1.00 86.94 229 LYS A CA 1
ATOM 1846 C C . LYS A 1 229 ? -9.024 15.195 -7.082 1.00 86.94 229 LYS A C 1
ATOM 1848 O O . LYS A 1 229 ? -9.606 16.270 -7.199 1.00 86.94 229 LYS A O 1
ATOM 1853 N N . LEU A 1 230 ? -9.441 14.257 -6.223 1.00 88.62 230 LEU A N 1
ATOM 1854 C CA . LEU A 1 230 ? -10.543 14.482 -5.274 1.00 88.62 230 LEU A CA 1
ATOM 1855 C C . LEU A 1 230 ? -10.138 15.364 -4.083 1.00 88.62 230 LEU A C 1
ATOM 1857 O O . LEU A 1 230 ? -11.003 15.990 -3.476 1.00 88.62 230 LEU A O 1
ATOM 1861 N N . LEU A 1 231 ? -8.848 15.404 -3.747 1.00 85.56 231 LEU A N 1
ATOM 1862 C CA . LEU A 1 231 ? -8.290 16.224 -2.669 1.00 85.56 231 LEU A CA 1
ATOM 1863 C C . LEU A 1 231 ? -7.925 17.635 -3.142 1.00 85.56 231 LEU A C 1
ATOM 1865 O O . LEU A 1 231 ? -8.114 18.595 -2.401 1.00 85.56 231 LEU A O 1
ATOM 1869 N N . ILE A 1 232 ? -7.408 17.748 -4.367 1.00 86.94 232 ILE A N 1
ATOM 1870 C CA . ILE A 1 232 ? -6.901 18.979 -4.980 1.00 86.94 232 ILE A CA 1
ATOM 1871 C C . ILE A 1 232 ? -7.496 19.104 -6.396 1.00 86.94 232 ILE A C 1
ATOM 1873 O O . ILE A 1 232 ? -6.831 18.792 -7.388 1.00 86.94 232 ILE A O 1
ATOM 1877 N N . PRO A 1 233 ? -8.768 19.524 -6.533 1.00 84.81 233 PRO A N 1
ATOM 1878 C CA . PRO A 1 233 ? -9.441 19.602 -7.832 1.00 84.81 233 PRO A CA 1
ATOM 1879 C C . PRO A 1 233 ? -8.784 20.572 -8.823 1.00 84.81 233 PRO A C 1
ATOM 1881 O O . PRO A 1 233 ? -8.931 20.403 -10.038 1.00 84.81 233 PRO A O 1
ATOM 1884 N N . GLU A 1 234 ? -8.076 21.585 -8.316 1.00 84.88 234 GLU A N 1
ATOM 1885 C CA . GLU A 1 234 ? -7.390 22.612 -9.101 1.00 84.88 234 GLU A CA 1
ATOM 1886 C C . GLU A 1 234 ? -6.157 22.079 -9.833 1.00 84.88 234 GLU A C 1
ATOM 1888 O O . GLU A 1 234 ? -5.771 22.655 -10.855 1.00 84.88 234 GLU A O 1
ATOM 1893 N N . ASP A 1 235 ? -5.561 20.990 -9.341 1.00 81.38 235 ASP A N 1
ATOM 1894 C CA . ASP A 1 235 ? -4.421 20.355 -9.989 1.00 81.38 235 ASP A CA 1
ATOM 1895 C C . ASP A 1 235 ? -4.845 19.802 -11.351 1.00 81.38 235 ASP A C 1
ATOM 1897 O O . ASP A 1 235 ? -5.831 19.072 -11.460 1.00 81.38 235 ASP A O 1
ATOM 1901 N N . GLN A 1 236 ? -4.153 20.213 -12.409 1.00 82.38 236 GLN A N 1
ATOM 1902 C CA . GLN A 1 236 ? -4.503 19.842 -13.778 1.00 82.38 236 GLN A CA 1
ATOM 1903 C C . GLN A 1 236 ? -3.851 18.529 -14.214 1.00 82.38 236 GLN A C 1
ATOM 1905 O O . GLN A 1 236 ? -4.240 18.014 -15.251 1.00 82.38 236 GLN A O 1
ATOM 1910 N N . GLU A 1 237 ? -2.896 17.992 -13.450 1.00 79.12 237 GLU A N 1
ATOM 1911 C CA . GLU A 1 237 ? -2.228 16.736 -13.787 1.00 79.12 237 GLU A CA 1
ATOM 1912 C C . GLU A 1 237 ? -3.044 15.540 -13.280 1.00 79.12 237 GLU A C 1
ATOM 1914 O O . GLU A 1 237 ? -3.438 15.483 -12.112 1.00 79.12 237 GLU A O 1
ATOM 1919 N N . GLU A 1 238 ? -3.279 14.550 -14.142 1.00 77.06 238 GLU A N 1
ATOM 1920 C CA . GLU A 1 238 ? -3.954 13.300 -13.773 1.00 77.06 238 GLU A CA 1
ATOM 1921 C C . GLU A 1 238 ? -2.989 12.193 -13.319 1.00 77.06 238 GLU A C 1
ATOM 1923 O O . GLU A 1 238 ? -3.423 11.212 -12.708 1.00 77.06 238 GLU A O 1
ATOM 1928 N N . LEU A 1 239 ? -1.693 12.329 -13.621 1.00 78.25 239 LEU A N 1
ATOM 1929 C CA . LEU A 1 239 ? -0.659 11.329 -13.358 1.00 78.25 239 LEU A CA 1
ATOM 1930 C C . LEU A 1 239 ? 0.704 11.996 -13.086 1.00 78.25 239 LEU A C 1
ATOM 1932 O O . LEU A 1 239 ? 0.986 13.057 -13.634 1.00 78.25 239 LEU A O 1
ATOM 1936 N N . ALA A 1 240 ? 1.527 11.360 -12.243 1.00 69.06 240 ALA A N 1
ATOM 1937 C CA . ALA A 1 240 ? 2.888 11.801 -11.903 1.00 69.06 240 ALA A CA 1
ATOM 1938 C C . ALA A 1 240 ? 3.923 11.490 -12.993 1.00 69.06 240 ALA A C 1
ATOM 1940 O O . ALA A 1 240 ? 3.773 10.427 -13.653 1.00 69.06 240 ALA A O 1
#

Secondary structure (DSSP, 8-state):
-EE-TTT--EESSS-SS-HHHHHHHHTTSPPPSSBS--HHHHHHHHHHHHTTS---TTPPP-EEEEE--SSSTT-EEE--TTT-SEEEE--BTTBTTHHHHHHHHHHHHHHTT--B--EEEEEBTTS-EEEEEE-SSB-TT-PBPPEEEHHHHTT--GGGTTS--HHHHHHHHHHH-SSHHHHHHHHHHHHHHHHHTT-TT--GGG-EEEESSTT-EEEPPB-----HHHH-TT---S--

pLDDT: mean 86.4, std 15.67, range [25.41, 98.38]

Radius of gyration: 17.95 Å; chains: 1; bounding box: 47×40×50 Å